Protein AF-A0A820JQ00-F1 (afdb_monomer)

Secondary structure (DSSP, 8-state):
-GGGEEEEEE-TT-SSEEEEEETTEEEEEE-SSHHHHHHHHHHHHHHHHHHHHHHHHHHGGG-S--SS--------EEEEE-S-EE-S----TT-TT-B-EEEEEEETTEEEEPPP--BSSS-EE----EEEEES-TTT-EEEEEEEE--SSSPPEEEEEEEEEHHHHHHHHHHHH--

Structure (mmCIF, N/CA/C/O backbone):
data_AF-A0A820JQ00-F1
#
_entry.id   AF-A0A820JQ00-F1
#
loop_
_atom_site.group_PDB
_atom_site.id
_atom_site.type_symbol
_atom_site.label_atom_id
_atom_site.label_alt_id
_atom_site.label_comp_id
_atom_site.label_asym_id
_atom_site.label_entity_id
_atom_site.label_seq_id
_atom_site.pdbx_PDB_ins_code
_atom_site.Cartn_x
_atom_site.Cartn_y
_atom_site.Cartn_z
_atom_site.occupancy
_atom_site.B_iso_or_equiv
_at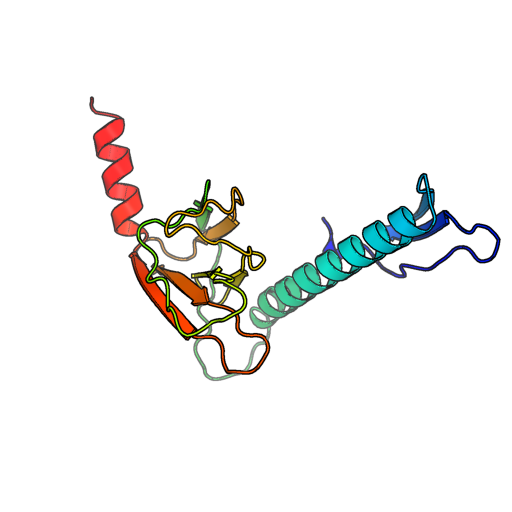om_site.auth_seq_id
_atom_site.auth_comp_id
_atom_site.auth_asym_id
_atom_site.auth_atom_id
_atom_site.pdbx_PDB_model_num
ATOM 1 N N . MET A 1 1 ? -7.853 2.803 15.386 1.00 51.53 1 MET A N 1
ATOM 2 C CA . MET A 1 1 ? -6.793 2.273 16.260 1.00 51.53 1 MET A CA 1
ATOM 3 C C . MET A 1 1 ? -5.562 3.171 16.242 1.00 51.53 1 MET A C 1
ATOM 5 O O . MET A 1 1 ? -5.303 3.762 17.267 1.00 51.53 1 MET A O 1
ATOM 9 N N . LEU A 1 2 ? -4.869 3.397 15.120 1.00 57.03 2 LEU A N 1
ATOM 10 C CA . LEU A 1 2 ? -3.628 4.208 15.114 1.00 57.03 2 LEU A CA 1
ATOM 11 C C . LEU A 1 2 ? -3.809 5.744 15.076 1.00 57.03 2 LEU A C 1
ATOM 13 O O . LEU A 1 2 ? -2.855 6.475 15.296 1.00 57.03 2 LEU A O 1
ATOM 17 N N . HIS A 1 3 ? -5.022 6.256 14.839 1.00 58.06 3 HIS A N 1
ATOM 18 C CA . HIS A 1 3 ? -5.306 7.704 14.781 1.00 58.06 3 HIS A CA 1
ATOM 19 C C . HIS A 1 3 ? -5.387 8.397 16.156 1.00 58.06 3 HIS A C 1
ATOM 21 O O . HIS A 1 3 ? -5.688 9.586 16.222 1.00 58.06 3 HIS A O 1
ATOM 27 N N . GLU A 1 4 ? -5.197 7.645 17.240 1.00 68.12 4 GLU A N 1
ATOM 28 C CA . GLU A 1 4 ? -5.252 8.127 18.628 1.00 68.12 4 GLU A CA 1
ATOM 29 C C . GLU A 1 4 ? -3.854 8.265 19.245 1.00 68.12 4 GLU A C 1
ATOM 31 O O . GLU A 1 4 ? -3.749 8.670 20.400 1.00 68.12 4 GLU A O 1
ATOM 36 N N . ILE A 1 5 ? -2.801 7.907 18.496 1.00 79.38 5 ILE A N 1
ATOM 37 C CA . ILE A 1 5 ? -1.414 8.086 18.923 1.00 79.38 5 ILE A CA 1
ATOM 38 C C . ILE A 1 5 ? -0.999 9.533 18.660 1.00 79.38 5 ILE A C 1
ATOM 40 O O . ILE A 1 5 ? -1.160 10.033 17.545 1.00 79.38 5 ILE A O 1
ATOM 44 N N . GLN A 1 6 ? -0.468 10.200 19.681 1.00 80.25 6 GLN A N 1
ATOM 45 C CA . GLN A 1 6 ? -0.015 11.590 19.625 1.00 80.25 6 GLN A CA 1
ATOM 46 C C . GLN A 1 6 ? 1.304 11.763 20.385 1.00 80.25 6 GLN A C 1
ATOM 48 O O . GLN A 1 6 ? 1.704 10.896 21.158 1.00 80.25 6 GLN A O 1
ATOM 53 N N . ASN A 1 7 ? 1.977 12.895 20.168 1.00 85.00 7 ASN A N 1
ATOM 54 C CA . ASN A 1 7 ? 3.126 13.338 20.966 1.00 85.00 7 ASN A CA 1
ATOM 55 C C . ASN A 1 7 ? 4.259 12.303 21.096 1.00 85.00 7 ASN A C 1
ATOM 57 O O . ASN A 1 7 ? 4.810 12.122 22.186 1.00 85.00 7 ASN A O 1
ATOM 61 N N . VAL A 1 8 ? 4.604 11.636 19.986 1.00 88.44 8 VAL A N 1
ATOM 62 C CA . VAL A 1 8 ? 5.760 10.731 19.910 1.00 88.44 8 VAL A CA 1
ATOM 63 C C . VAL A 1 8 ? 7.034 11.538 20.153 1.00 88.44 8 VAL A C 1
ATOM 65 O O . VAL A 1 8 ? 7.334 12.467 19.405 1.00 88.44 8 VAL A O 1
ATOM 68 N N . ARG A 1 9 ? 7.783 11.198 21.201 1.00 89.88 9 ARG A N 1
ATOM 69 C CA . ARG A 1 9 ? 8.982 11.930 21.626 1.00 89.88 9 ARG A CA 1
ATOM 70 C C . ARG A 1 9 ? 10.023 11.003 22.242 1.00 89.88 9 ARG A C 1
ATOM 72 O O . ARG A 1 9 ? 9.696 9.962 22.810 1.00 89.88 9 ARG A O 1
ATOM 79 N N . LEU A 1 10 ? 11.286 11.392 22.111 1.00 91.56 10 LEU A N 1
ATOM 80 C CA . LEU A 1 10 ? 12.416 10.661 22.680 1.00 91.56 10 LEU A CA 1
ATOM 81 C C . LEU A 1 10 ? 12.460 10.832 24.202 1.00 91.56 10 LEU A C 1
ATOM 83 O O . LEU A 1 10 ? 11.988 11.837 24.733 1.00 91.56 10 LEU A O 1
ATOM 87 N N . LEU A 1 11 ? 13.036 9.849 24.893 1.00 88.25 11 LEU A N 1
ATOM 88 C CA . LEU A 1 11 ? 13.434 10.015 26.285 1.00 88.25 11 LEU A CA 1
ATOM 89 C C . LEU A 1 11 ? 14.840 10.615 26.330 1.00 88.25 11 LEU A C 1
ATOM 91 O O . LEU A 1 11 ? 15.766 10.077 25.731 1.00 88.25 11 LEU A O 1
ATOM 95 N N . GLU A 1 12 ? 14.999 11.729 27.040 1.00 80.88 12 GLU A N 1
ATOM 96 C CA . GLU A 1 12 ? 16.284 12.441 27.128 1.00 80.88 12 GLU A CA 1
ATOM 97 C C . GLU A 1 12 ? 17.347 11.628 27.883 1.00 80.88 12 GLU A C 1
ATOM 99 O O . GLU A 1 12 ? 18.527 11.686 27.551 1.00 80.88 12 GLU A O 1
ATOM 104 N N . ASN A 1 13 ? 16.911 10.803 28.838 1.00 84.12 13 ASN A N 1
ATOM 105 C CA . ASN A 1 13 ? 17.790 10.015 29.703 1.00 84.12 13 ASN A CA 1
ATOM 106 C C . ASN A 1 13 ? 18.016 8.575 29.208 1.00 84.12 13 ASN A C 1
ATOM 108 O O . ASN A 1 13 ? 18.721 7.818 29.871 1.00 84.12 13 ASN A O 1
ATOM 112 N N . ASP A 1 14 ? 17.424 8.175 28.072 1.00 85.25 14 ASP A N 1
ATOM 113 C CA . ASP A 1 14 ? 17.539 6.809 27.549 1.00 85.25 14 ASP A CA 1
ATOM 114 C C . ASP A 1 14 ? 17.696 6.779 26.017 1.00 85.25 14 ASP A C 1
ATOM 116 O O . ASP A 1 14 ? 16.802 7.138 25.246 1.00 85.25 14 ASP A O 1
ATOM 120 N N . SER A 1 15 ? 18.850 6.285 25.561 1.00 86.50 15 SER A N 1
ATOM 121 C CA . SER A 1 15 ? 19.196 6.171 24.136 1.00 86.50 15 SER A CA 1
ATOM 122 C C . SER A 1 15 ? 18.384 5.120 23.357 1.00 86.50 15 SER A C 1
ATOM 124 O O . SER A 1 15 ? 18.417 5.107 22.126 1.00 86.50 15 SER A O 1
ATOM 126 N N . THR A 1 16 ? 17.626 4.272 24.047 1.00 91.25 16 THR A N 1
ATOM 127 C CA . THR A 1 16 ? 16.775 3.209 23.488 1.00 91.25 16 THR A CA 1
ATOM 128 C C . THR A 1 16 ? 15.286 3.426 23.756 1.00 91.25 16 THR A C 1
ATOM 130 O O . THR A 1 16 ? 14.442 2.836 23.078 1.00 91.25 16 THR A O 1
ATOM 133 N N . GLY A 1 17 ? 14.963 4.327 24.683 1.00 89.69 17 GLY A N 1
ATOM 134 C CA . GLY A 1 17 ? 13.605 4.650 25.088 1.00 89.69 17 GLY A CA 1
ATOM 135 C C . GLY A 1 17 ? 12.936 5.760 24.270 1.00 89.69 17 GLY A C 1
ATOM 136 O O . GLY A 1 17 ? 13.572 6.716 23.810 1.00 89.69 17 GLY A O 1
ATOM 137 N N . PHE A 1 18 ? 11.619 5.651 24.109 1.00 94.44 18 PHE A N 1
ATOM 138 C CA . PHE A 1 18 ? 10.747 6.702 23.580 1.00 94.44 18 PHE A CA 1
ATOM 139 C C . PHE A 1 18 ? 9.341 6.585 24.176 1.00 94.44 18 PHE A C 1
ATOM 141 O O . PHE A 1 18 ? 8.963 5.547 24.719 1.00 94.44 18 PHE A O 1
ATOM 148 N N . GLN A 1 19 ? 8.557 7.656 24.073 1.00 94.62 19 GLN A N 1
ATOM 149 C CA . GLN A 1 19 ? 7.205 7.717 24.621 1.00 94.62 19 GLN A CA 1
ATOM 150 C C . GLN A 1 19 ? 6.219 8.358 23.646 1.00 94.62 19 GLN A C 1
ATOM 152 O O . GLN A 1 19 ? 6.599 9.153 22.786 1.00 94.62 19 GLN A O 1
ATOM 157 N N . PHE A 1 20 ? 4.946 8.014 23.789 1.00 93.19 20 PHE A N 1
ATOM 158 C CA . PHE A 1 20 ? 3.837 8.590 23.034 1.00 93.19 20 PHE A CA 1
ATOM 159 C C . PHE A 1 20 ? 2.547 8.509 23.846 1.00 93.19 20 PHE A C 1
ATOM 161 O O . PHE A 1 20 ? 2.416 7.690 24.753 1.00 93.19 20 PHE A O 1
ATOM 168 N N . ASP A 1 21 ? 1.569 9.332 23.496 1.00 90.00 21 ASP A N 1
ATOM 169 C CA . ASP A 1 21 ? 0.261 9.321 24.135 1.00 90.00 21 ASP A CA 1
ATOM 170 C C . ASP A 1 21 ? -0.709 8.466 23.311 1.00 90.00 21 ASP A C 1
ATOM 172 O O . ASP A 1 21 ? -0.780 8.595 22.090 1.00 90.00 21 ASP A O 1
ATOM 176 N N . TYR A 1 22 ? -1.472 7.592 23.966 1.00 85.06 22 TYR A N 1
ATOM 177 C CA . TYR A 1 22 ? -2.517 6.765 23.368 1.00 85.06 22 TYR A CA 1
ATOM 178 C C . TYR A 1 22 ? -3.737 6.720 24.289 1.00 85.06 22 TYR A C 1
ATOM 180 O O . TYR A 1 22 ? -3.644 6.297 25.442 1.00 85.06 22 TYR A O 1
ATOM 188 N N . ARG A 1 23 ? -4.902 7.158 23.790 1.00 81.00 23 ARG A N 1
ATOM 189 C CA . ARG A 1 23 ? -6.169 7.204 24.559 1.00 81.00 23 ARG A CA 1
ATOM 190 C C . ARG A 1 23 ? -6.058 7.952 25.896 1.00 81.00 23 ARG A C 1
ATOM 192 O O . ARG A 1 23 ? -6.611 7.520 26.904 1.00 81.00 23 ARG A O 1
ATOM 199 N N . GLY A 1 24 ? -5.311 9.056 25.907 1.00 79.44 24 GLY A N 1
ATOM 200 C CA . GLY A 1 24 ? -5.076 9.856 27.114 1.00 79.44 24 GLY A CA 1
ATOM 201 C C . GLY A 1 24 ? -4.126 9.210 28.128 1.00 79.44 24 GLY A C 1
ATOM 202 O O . GLY A 1 24 ? -4.014 9.700 29.246 1.00 79.44 24 GLY A O 1
ATOM 203 N N . ARG A 1 25 ? -3.447 8.117 27.761 1.00 83.50 25 ARG A N 1
ATOM 204 C CA . ARG A 1 25 ? -2.403 7.484 28.571 1.00 83.50 25 ARG A CA 1
ATOM 205 C C . ARG A 1 25 ? -1.053 7.652 27.902 1.00 83.50 25 ARG A C 1
ATOM 207 O O . ARG A 1 25 ? -0.943 7.489 26.692 1.00 83.50 25 ARG A O 1
ATOM 214 N N . GLN A 1 26 ? -0.034 7.918 28.700 1.00 91.69 26 GLN A N 1
ATOM 215 C CA . GLN A 1 26 ? 1.344 7.930 28.237 1.00 91.69 26 GLN A CA 1
ATOM 216 C C . GLN A 1 26 ? 1.874 6.497 28.201 1.00 91.69 26 GLN A C 1
ATOM 218 O O . GLN A 1 26 ? 1.771 5.768 29.188 1.00 91.69 26 GLN A O 1
ATOM 223 N N . ILE A 1 27 ? 2.402 6.093 27.053 1.00 90.81 27 ILE A N 1
ATOM 224 C CA . ILE A 1 27 ? 3.016 4.789 26.826 1.00 90.81 27 ILE A CA 1
ATOM 225 C C . ILE A 1 27 ? 4.502 5.005 26.572 1.00 90.81 27 ILE A C 1
ATOM 227 O O . ILE A 1 27 ? 4.879 5.837 25.747 1.00 90.81 27 ILE A O 1
ATOM 231 N N . THR A 1 28 ? 5.328 4.216 27.251 1.00 93.12 28 THR A N 1
ATOM 232 C CA . THR A 1 28 ? 6.785 4.234 27.117 1.00 93.12 28 THR A CA 1
ATOM 233 C C . THR A 1 28 ? 7.256 2.879 26.618 1.00 93.12 28 THR A C 1
ATOM 235 O O . THR A 1 28 ? 6.848 1.849 27.155 1.00 93.12 28 THR A O 1
ATOM 238 N N . LEU A 1 29 ? 8.107 2.880 25.594 1.00 90.69 29 LEU A N 1
ATOM 239 C CA . LEU A 1 29 ? 8.692 1.681 25.003 1.00 90.69 29 LEU A CA 1
ATOM 240 C C . LEU A 1 29 ? 10.215 1.810 24.955 1.00 90.69 29 LEU A C 1
ATOM 242 O O . LEU A 1 29 ? 10.748 2.908 24.787 1.00 90.69 29 LEU A O 1
ATOM 246 N N . PHE A 1 30 ? 10.896 0.671 25.052 1.00 93.12 30 PHE A N 1
ATOM 247 C CA . PHE A 1 30 ? 12.348 0.556 24.964 1.00 93.12 30 PHE A CA 1
ATOM 248 C C . PHE A 1 30 ? 12.691 -0.446 23.865 1.00 93.12 30 PHE A C 1
ATOM 250 O O . PHE A 1 30 ? 12.127 -1.540 23.827 1.00 93.12 30 PHE A O 1
ATOM 257 N N . ALA A 1 31 ? 13.571 -0.053 22.950 1.00 88.94 31 ALA A N 1
ATOM 258 C CA . ALA A 1 31 ? 14.081 -0.931 21.902 1.00 88.94 31 ALA A CA 1
ATOM 259 C C . ALA A 1 31 ? 15.365 -1.642 22.358 1.00 88.94 31 ALA A C 1
ATOM 261 O O . ALA A 1 31 ? 16.015 -1.210 23.307 1.00 88.94 31 ALA A O 1
ATOM 262 N N . ASN A 1 32 ? 15.798 -2.685 21.647 1.00 86.94 32 ASN A N 1
ATOM 263 C CA . ASN A 1 32 ? 17.048 -3.378 21.986 1.00 86.94 32 ASN A CA 1
ATOM 264 C C . ASN A 1 32 ? 18.292 -2.599 21.529 1.00 86.94 32 ASN A C 1
ATOM 266 O O . ASN A 1 32 ? 19.417 -2.923 21.903 1.00 86.94 32 ASN A O 1
ATOM 270 N N . SER A 1 33 ? 18.107 -1.582 20.681 1.00 89.94 33 SER A N 1
ATOM 271 C CA . SER A 1 33 ? 19.172 -0.695 20.219 1.00 89.94 33 SER A CA 1
ATOM 272 C C . SER A 1 33 ? 18.639 0.676 19.806 1.00 89.94 33 SER A C 1
ATOM 274 O O . SER A 1 33 ? 17.460 0.846 19.485 1.00 89.94 33 SER A O 1
ATOM 276 N N . ILE A 1 34 ? 19.542 1.655 19.727 1.00 90.69 34 ILE A N 1
ATOM 277 C CA . ILE A 1 34 ? 19.231 2.998 19.224 1.00 90.69 34 ILE A CA 1
ATOM 278 C C . ILE A 1 34 ? 18.714 2.981 17.775 1.00 90.69 34 ILE A C 1
ATOM 280 O O . ILE A 1 34 ? 17.805 3.736 17.429 1.00 90.69 34 ILE A O 1
ATOM 284 N N . ASN A 1 35 ? 19.249 2.089 16.936 1.00 87.88 35 ASN A N 1
ATOM 285 C CA . ASN A 1 35 ? 18.839 1.943 15.538 1.00 87.88 35 ASN A CA 1
ATOM 286 C C . ASN A 1 35 ? 17.409 1.407 15.439 1.00 87.88 35 ASN A C 1
ATOM 288 O O . ASN A 1 35 ? 16.599 1.920 14.668 1.00 87.88 35 ASN A O 1
ATOM 292 N N . GLU A 1 36 ? 17.084 0.408 16.257 1.00 85.38 36 GLU A N 1
ATOM 293 C CA . GLU A 1 36 ? 15.741 -0.159 16.327 1.00 85.38 36 GLU A CA 1
ATOM 294 C C . GLU A 1 36 ? 14.727 0.874 16.839 1.00 85.38 36 GLU A C 1
ATOM 296 O O . GLU A 1 36 ? 13.669 1.034 16.232 1.00 85.38 36 GLU A O 1
ATOM 301 N N . ARG A 1 37 ? 15.088 1.678 17.850 1.00 93.19 37 ARG A N 1
ATOM 302 C CA . ARG A 1 37 ? 14.274 2.819 18.302 1.00 93.19 37 ARG A CA 1
ATOM 303 C C . ARG A 1 37 ? 13.945 3.772 17.149 1.00 93.19 37 ARG A C 1
ATOM 305 O O . ARG A 1 37 ? 12.788 4.155 16.981 1.00 93.19 37 ARG A O 1
ATOM 312 N N . PHE A 1 38 ? 14.941 4.159 16.346 1.00 87.81 38 PHE A N 1
ATOM 313 C CA . PHE A 1 38 ? 14.718 5.048 15.201 1.00 87.81 38 PHE A CA 1
ATOM 314 C C . PHE A 1 38 ? 13.785 4.429 14.157 1.00 87.81 38 PHE A C 1
ATOM 316 O O . PHE A 1 38 ? 12.902 5.121 13.646 1.00 87.81 38 PHE A O 1
ATOM 323 N N . LEU A 1 39 ? 13.941 3.134 13.868 1.00 82.88 39 LEU A N 1
ATOM 324 C CA . LEU A 1 39 ? 13.049 2.415 12.959 1.00 82.88 39 LEU A CA 1
ATOM 325 C C . LEU A 1 39 ? 11.615 2.376 13.495 1.00 82.88 39 LEU A C 1
ATOM 327 O O . LEU A 1 39 ? 10.687 2.675 12.748 1.00 82.88 39 LEU A O 1
ATOM 331 N N . TRP A 1 40 ? 11.424 2.084 14.783 1.00 87.94 40 TRP A N 1
ATOM 332 C CA . TRP A 1 40 ? 10.097 2.035 15.400 1.00 87.94 40 TRP A CA 1
ATOM 333 C C . TRP A 1 40 ? 9.403 3.395 15.348 1.00 87.94 40 TRP A C 1
ATOM 335 O O . TRP A 1 40 ? 8.257 3.480 14.912 1.00 87.94 40 TRP A O 1
ATOM 345 N N . ILE A 1 41 ? 10.103 4.471 15.715 1.00 88.31 41 ILE A N 1
ATOM 346 C CA . ILE A 1 41 ? 9.563 5.837 15.656 1.00 88.31 41 ILE A CA 1
ATOM 347 C C . ILE A 1 41 ? 9.195 6.216 14.223 1.00 88.31 41 ILE A C 1
ATOM 349 O O . ILE A 1 41 ? 8.115 6.761 13.993 1.00 88.31 41 ILE A O 1
ATOM 353 N N . LYS A 1 42 ? 10.061 5.905 13.253 1.00 80.88 42 LYS A N 1
ATOM 354 C CA . LYS A 1 42 ? 9.780 6.144 11.836 1.00 80.88 42 LYS A CA 1
ATOM 355 C C . LYS A 1 42 ? 8.513 5.408 11.400 1.00 80.88 42 LYS A C 1
ATOM 357 O O . LYS A 1 42 ? 7.600 6.043 10.886 1.00 80.88 42 LYS A O 1
ATOM 362 N N . CYS A 1 43 ? 8.416 4.107 11.673 1.00 80.81 43 CYS A N 1
ATOM 363 C CA . CYS A 1 43 ? 7.245 3.306 11.322 1.00 80.81 43 CYS A CA 1
ATOM 364 C C . CYS A 1 43 ? 5.960 3.814 11.991 1.00 80.81 43 CYS A C 1
ATOM 366 O O . CYS A 1 43 ? 4.912 3.849 11.348 1.00 80.81 43 CYS A O 1
ATOM 368 N N . ILE A 1 44 ? 6.027 4.232 13.259 1.00 85.31 44 ILE A N 1
ATOM 369 C CA . ILE A 1 44 ? 4.886 4.813 13.979 1.00 85.31 44 ILE A CA 1
ATOM 370 C C . ILE A 1 44 ? 4.459 6.130 13.324 1.00 85.31 44 ILE A C 1
ATOM 372 O O . ILE A 1 44 ? 3.275 6.308 13.050 1.00 85.31 44 ILE A O 1
ATOM 376 N N . ASN A 1 45 ? 5.397 7.027 13.020 1.00 84.56 45 ASN A N 1
ATOM 377 C CA . ASN A 1 45 ? 5.093 8.304 12.374 1.00 84.56 45 ASN A CA 1
ATOM 378 C C . ASN A 1 45 ? 4.530 8.121 10.960 1.00 84.56 45 ASN A C 1
ATOM 380 O O . ASN A 1 45 ? 3.530 8.754 10.617 1.00 84.56 45 ASN A O 1
ATOM 384 N N . ASP A 1 46 ? 5.095 7.205 10.173 1.00 75.31 46 ASP A N 1
ATOM 385 C CA . ASP A 1 46 ? 4.580 6.843 8.851 1.00 75.31 46 ASP A CA 1
ATOM 386 C C . ASP A 1 46 ? 3.142 6.302 8.965 1.00 75.31 46 ASP A C 1
ATOM 388 O O . ASP A 1 46 ? 2.248 6.697 8.212 1.00 75.31 46 ASP A O 1
ATOM 392 N N . ALA A 1 47 ? 2.873 5.458 9.966 1.00 73.19 47 ALA A N 1
ATOM 393 C CA . ALA A 1 47 ? 1.541 4.920 10.223 1.00 73.19 47 ALA A CA 1
ATOM 394 C C . ALA A 1 47 ? 0.539 5.992 10.695 1.00 73.19 47 ALA A C 1
ATOM 396 O O . ALA A 1 47 ? -0.619 5.979 10.261 1.00 73.19 47 ALA A O 1
ATOM 397 N N . ILE A 1 48 ? 0.966 6.935 11.543 1.00 78.88 48 ILE A N 1
ATOM 398 C CA . ILE A 1 48 ? 0.166 8.093 11.973 1.00 78.88 48 ILE A CA 1
ATOM 399 C C . ILE A 1 48 ? -0.182 8.959 10.764 1.00 78.88 48 ILE A C 1
ATOM 401 O O . ILE A 1 48 ? -1.350 9.299 10.584 1.00 78.88 48 ILE A O 1
ATOM 405 N N . HIS A 1 49 ? 0.793 9.262 9.906 1.00 71.50 49 HIS A N 1
ATOM 406 C CA . HIS A 1 49 ? 0.595 10.056 8.695 1.00 71.50 49 HIS A CA 1
ATOM 407 C C . HIS A 1 49 ? -0.399 9.391 7.728 1.00 71.50 49 HIS A C 1
ATOM 409 O O . HIS A 1 49 ? -1.355 10.013 7.264 1.00 71.50 49 HIS A O 1
ATOM 415 N N . VAL A 1 50 ? -0.261 8.085 7.488 1.00 66.94 50 VAL A N 1
ATOM 416 C CA . VAL A 1 50 ? -1.226 7.324 6.676 1.00 66.94 50 VAL A CA 1
ATOM 417 C C . VAL A 1 50 ? -2.631 7.350 7.298 1.00 66.94 50 VAL A C 1
ATOM 419 O O . VAL A 1 50 ? -3.640 7.414 6.586 1.00 66.94 50 VAL A O 1
ATOM 422 N N . CYS A 1 51 ? -2.731 7.308 8.628 1.00 63.31 51 CYS A N 1
ATOM 423 C CA . CYS A 1 51 ? -4.010 7.375 9.333 1.00 63.31 51 CYS A CA 1
ATOM 424 C C . CYS A 1 51 ? -4.629 8.780 9.336 1.00 63.31 51 CYS A C 1
ATOM 426 O O . CYS A 1 51 ? -5.853 8.891 9.242 1.00 63.31 51 CYS A O 1
ATOM 428 N N . SER A 1 52 ? -3.827 9.842 9.425 1.00 64.69 52 SER A N 1
ATOM 429 C CA . SER A 1 52 ? -4.309 11.226 9.407 1.00 64.69 52 SER A CA 1
ATOM 430 C C . SER A 1 52 ? -4.845 11.610 8.026 1.00 64.69 52 SER A C 1
ATOM 432 O O . SER A 1 52 ? -5.940 12.167 7.937 1.00 64.69 52 SER A O 1
ATOM 434 N N . GLN A 1 53 ? -4.180 11.189 6.946 1.00 59.12 53 GLN A N 1
ATOM 435 C CA . GLN A 1 53 ? -4.695 11.334 5.580 1.00 59.12 53 GLN A CA 1
ATOM 436 C C . GLN A 1 53 ? -6.030 10.594 5.388 1.00 59.12 53 GLN A C 1
ATOM 438 O O . GLN A 1 53 ? -6.977 11.135 4.817 1.00 59.12 53 GLN A O 1
ATOM 443 N N . ARG A 1 54 ? -6.168 9.389 5.962 1.00 54.75 54 ARG A N 1
ATOM 444 C CA . ARG A 1 54 ? -7.439 8.641 5.977 1.00 54.75 54 ARG A CA 1
ATOM 445 C C . ARG A 1 54 ? -8.549 9.376 6.746 1.00 54.75 54 ARG A C 1
ATOM 447 O O . ARG A 1 54 ? -9.721 9.262 6.384 1.00 54.75 54 ARG A O 1
ATOM 454 N N . ARG A 1 55 ? -8.204 10.132 7.796 1.00 48.16 55 ARG A N 1
ATOM 455 C CA . ARG A 1 55 ? -9.150 10.934 8.591 1.00 48.16 55 ARG A CA 1
ATOM 456 C C . ARG A 1 55 ? -9.616 12.185 7.846 1.00 48.16 55 ARG A C 1
ATOM 458 O O . ARG A 1 55 ? -10.806 12.459 7.911 1.00 48.16 55 ARG A O 1
ATOM 465 N N . LEU A 1 56 ? -8.741 12.871 7.104 1.00 51.34 56 LEU A N 1
ATOM 466 C CA . LEU A 1 56 ? -9.125 14.005 6.245 1.00 51.34 56 LEU A CA 1
ATOM 467 C C . LEU A 1 56 ? -10.086 13.580 5.129 1.00 51.34 56 LEU A C 1
ATOM 469 O O . LEU A 1 56 ? -11.086 14.251 4.887 1.00 51.34 56 LEU A O 1
ATOM 473 N N . LEU A 1 57 ? -9.847 12.410 4.528 1.00 46.81 57 LEU A N 1
ATOM 474 C CA . LEU A 1 57 ? -10.799 11.797 3.600 1.00 46.81 57 LEU A CA 1
ATOM 475 C C . LEU A 1 57 ? -12.137 11.499 4.293 1.00 46.81 57 LEU A C 1
ATOM 477 O O . LEU A 1 57 ? -13.183 11.779 3.731 1.00 46.81 57 LEU A O 1
ATOM 481 N N . THR A 1 58 ? -12.121 11.018 5.543 1.00 42.25 58 THR A N 1
ATOM 482 C CA . THR A 1 58 ? -13.346 10.752 6.325 1.00 42.25 58 THR A CA 1
ATOM 483 C C . THR A 1 58 ? -14.086 12.040 6.738 1.00 42.25 58 THR A C 1
ATOM 485 O O . THR A 1 58 ? -15.313 12.042 6.797 1.00 42.25 58 THR A O 1
ATOM 488 N N . SER A 1 59 ? -13.374 13.140 7.020 1.00 40.03 59 SER A N 1
ATOM 489 C CA . SER A 1 59 ? -13.964 14.424 7.430 1.00 40.03 59 SER A CA 1
ATOM 490 C C . SER A 1 59 ? -14.433 15.296 6.264 1.00 40.03 59 SER A C 1
ATOM 492 O O . SER A 1 59 ? -15.349 16.086 6.462 1.00 40.03 59 SER A O 1
ATOM 494 N N . MET A 1 60 ? -13.884 15.132 5.053 1.00 36.44 60 MET A N 1
ATOM 495 C CA . MET A 1 60 ? -14.451 15.742 3.837 1.00 36.44 60 MET A CA 1
ATOM 496 C C . MET A 1 60 ? -15.862 15.224 3.511 1.00 36.44 60 MET A C 1
ATOM 498 O O . MET A 1 60 ? -16.612 15.899 2.820 1.00 36.44 60 MET A O 1
ATOM 502 N N . PHE A 1 61 ? -16.280 14.081 4.067 1.00 43.56 61 PHE A N 1
ATOM 503 C CA . PHE A 1 61 ? -17.674 13.620 4.005 1.00 43.56 61 PHE A CA 1
ATOM 504 C C . PHE A 1 61 ? -18.600 14.292 5.047 1.00 43.56 61 PHE A C 1
ATOM 506 O O . PHE A 1 61 ? -19.729 13.842 5.241 1.00 43.56 61 PHE A O 1
ATOM 513 N N . ARG A 1 62 ? -18.145 15.341 5.754 1.00 41.19 62 ARG A N 1
ATOM 514 C CA . ARG A 1 62 ? -18.938 16.132 6.718 1.00 41.19 62 ARG A CA 1
ATOM 515 C C . ARG A 1 62 ? -18.726 17.650 6.582 1.00 41.19 62 ARG A C 1
ATOM 517 O O . ARG A 1 62 ? -18.669 18.348 7.592 1.00 41.19 62 ARG A O 1
ATOM 524 N N . THR A 1 63 ? -18.640 18.189 5.370 1.00 36.28 63 THR A N 1
ATOM 525 C CA . THR A 1 63 ? -18.805 19.638 5.150 1.00 36.28 63 THR A CA 1
ATOM 526 C C . THR A 1 63 ? -20.073 19.905 4.332 1.00 36.28 63 THR A C 1
ATOM 528 O O . THR A 1 63 ? -20.277 19.226 3.326 1.00 36.28 63 THR A O 1
ATOM 531 N N . PRO A 1 64 ? -20.951 20.848 4.736 1.00 43.84 64 PRO A N 1
ATOM 532 C CA . PRO A 1 64 ? -22.236 21.053 4.065 1.00 43.84 64 PRO A CA 1
ATOM 533 C C . PRO A 1 64 ? -22.179 21.845 2.755 1.00 43.84 64 PRO A C 1
ATOM 535 O O . PRO A 1 64 ? -23.241 22.148 2.235 1.00 43.84 64 PRO A O 1
ATOM 538 N N . GLU A 1 65 ? -21.016 22.238 2.222 1.00 44.09 65 GLU A N 1
ATOM 539 C CA . GLU A 1 65 ? -20.980 23.192 1.100 1.00 44.09 65 GLU A CA 1
ATOM 540 C C . GLU A 1 65 ? -19.762 22.983 0.184 1.00 44.09 65 GLU A C 1
ATOM 542 O O . GLU A 1 65 ? -18.685 23.522 0.414 1.00 44.09 65 GLU A O 1
ATOM 547 N N . SER A 1 66 ? -19.924 22.195 -0.883 1.00 37.59 66 SER A N 1
ATOM 548 C CA . SER A 1 66 ? -19.267 22.445 -2.176 1.00 37.59 66 SER A CA 1
ATOM 549 C C . SER A 1 66 ? -19.986 21.651 -3.273 1.00 37.59 66 SER A C 1
ATOM 551 O O . SER A 1 66 ? -20.248 20.461 -3.124 1.00 37.59 66 SER A O 1
ATOM 553 N N . ASN A 1 67 ? -20.344 22.331 -4.365 1.00 44.25 67 ASN A N 1
ATOM 554 C CA . ASN A 1 67 ? -21.182 21.850 -5.476 1.00 44.25 67 ASN A CA 1
ATOM 555 C C . ASN A 1 67 ? -20.500 20.821 -6.409 1.00 44.25 67 ASN A C 1
ATOM 557 O O . ASN A 1 67 ? -20.731 20.808 -7.615 1.00 44.25 67 ASN A O 1
ATOM 561 N N . LEU A 1 68 ? -19.664 19.940 -5.869 1.00 42.62 68 LEU A N 1
ATOM 562 C CA . LEU A 1 68 ? -19.214 18.726 -6.542 1.00 42.62 68 LEU A CA 1
ATOM 563 C C . LEU A 1 68 ? -19.821 17.582 -5.752 1.00 42.62 68 LEU A C 1
ATOM 565 O O . LEU A 1 68 ? -19.382 17.385 -4.630 1.00 42.62 68 LEU A O 1
ATOM 569 N N . ASN A 1 69 ? -20.819 16.876 -6.297 1.00 40.69 69 ASN A N 1
ATOM 570 C CA . ASN A 1 69 ? -21.445 15.717 -5.647 1.00 40.69 69 ASN A CA 1
ATOM 571 C C . ASN A 1 69 ? -20.355 14.762 -5.124 1.00 40.69 69 ASN A C 1
ATOM 573 O O . ASN A 1 69 ? -19.811 13.981 -5.914 1.00 40.69 69 ASN A O 1
ATOM 577 N N . PRO A 1 70 ? -20.005 14.794 -3.824 1.00 41.56 70 PRO A N 1
ATOM 578 C CA . PRO A 1 70 ? -19.043 13.861 -3.284 1.00 41.56 70 PRO A CA 1
ATOM 579 C C . PRO A 1 70 ? -19.804 12.546 -3.227 1.00 41.56 70 PRO A C 1
ATOM 581 O O . PRO A 1 70 ? -20.912 12.507 -2.693 1.00 41.56 70 PRO A O 1
ATOM 584 N N . VAL A 1 71 ? -19.263 11.469 -3.792 1.00 44.25 71 VAL A N 1
ATOM 585 C CA . VAL A 1 71 ? -19.856 10.141 -3.606 1.00 44.25 71 VAL A CA 1
ATOM 586 C C . VAL A 1 71 ? -19.859 9.866 -2.100 1.00 44.25 71 VAL A C 1
ATOM 588 O O . VAL A 1 71 ? -18.834 9.502 -1.528 1.00 44.25 71 VAL A O 1
ATOM 591 N N . VAL A 1 72 ? -20.996 10.109 -1.438 1.00 47.12 72 VAL A N 1
ATOM 592 C CA . VAL A 1 72 ? -21.222 9.824 -0.019 1.00 47.12 72 VAL A CA 1
ATOM 593 C C . VAL A 1 72 ? -21.266 8.312 0.105 1.00 47.12 72 VAL A C 1
ATOM 595 O O . VAL A 1 72 ? -22.311 7.673 0.023 1.00 47.12 72 VAL A O 1
ATOM 598 N N . CYS A 1 73 ? -20.092 7.720 0.239 1.00 55.16 73 CYS A N 1
ATOM 599 C CA . CYS A 1 73 ? -19.957 6.292 0.379 1.00 55.16 73 CYS A CA 1
ATOM 600 C C . CYS A 1 73 ? -20.202 5.893 1.834 1.00 55.16 73 CYS A C 1
ATOM 602 O O . CYS A 1 73 ? -19.361 6.119 2.708 1.00 55.16 73 CYS A O 1
ATOM 604 N N . ARG A 1 74 ? -21.347 5.262 2.102 1.00 68.81 74 ARG A N 1
ATOM 605 C CA . ARG A 1 74 ? -21.506 4.427 3.297 1.00 68.81 74 ARG A CA 1
ATOM 606 C C . ARG A 1 74 ? -20.899 3.063 2.974 1.00 68.81 74 ARG A C 1
ATOM 608 O O . ARG A 1 74 ? -21.390 2.427 2.046 1.00 68.81 74 ARG A O 1
ATOM 615 N N . PRO A 1 75 ? -19.859 2.606 3.691 1.00 76.88 75 PRO A N 1
ATOM 616 C CA . PRO A 1 75 ? -19.253 1.316 3.400 1.00 76.88 75 PRO A CA 1
ATOM 617 C C . PRO A 1 75 ? -20.283 0.189 3.533 1.00 76.88 75 PRO A C 1
ATOM 619 O O . PRO A 1 75 ? -20.786 -0.048 4.630 1.00 76.88 75 PRO A O 1
ATOM 622 N N . ILE A 1 76 ? -20.576 -0.508 2.437 1.00 81.06 76 ILE A N 1
ATOM 623 C CA . ILE A 1 76 ? -21.454 -1.689 2.407 1.00 81.06 76 ILE A CA 1
ATOM 624 C C . ILE A 1 76 ? -20.672 -2.989 2.623 1.00 81.06 76 ILE A C 1
ATOM 626 O O . ILE A 1 76 ? -21.249 -4.028 2.924 1.00 81.06 76 ILE A O 1
ATOM 630 N N . GLY A 1 77 ? -19.346 -2.939 2.486 1.00 80.75 77 GLY A N 1
ATOM 631 C CA . GLY A 1 77 ? -18.495 -4.113 2.606 1.00 80.75 77 GLY A CA 1
ATOM 632 C C . GLY A 1 77 ? -17.007 -3.790 2.585 1.00 80.75 77 GLY A C 1
ATOM 633 O O . GLY A 1 77 ? -16.583 -2.630 2.624 1.00 80.75 77 GLY A O 1
ATOM 634 N N . LYS A 1 78 ? -16.195 -4.846 2.541 1.00 84.00 78 LYS A N 1
ATOM 635 C CA . LYS A 1 78 ? -14.735 -4.774 2.450 1.00 84.00 78 LYS A CA 1
ATOM 636 C C . LYS A 1 78 ? -14.251 -5.735 1.377 1.00 84.00 78 LYS A C 1
ATOM 638 O O . LYS A 1 78 ? -14.700 -6.875 1.340 1.00 84.00 78 LYS A O 1
ATOM 643 N N . VAL A 1 79 ? -13.289 -5.293 0.577 1.00 85.75 79 VAL A N 1
ATOM 644 C CA . VAL A 1 79 ? -12.529 -6.165 -0.322 1.00 85.75 79 VAL A CA 1
ATOM 645 C C . VAL A 1 79 ? -11.115 -6.335 0.222 1.00 85.75 79 VAL A C 1
ATOM 647 O O . VAL A 1 79 ? -10.485 -5.367 0.664 1.00 85.75 79 VAL A O 1
ATOM 650 N N . PHE A 1 80 ? -10.641 -7.581 0.222 1.00 87.62 80 PHE A N 1
ATOM 651 C CA . PHE A 1 80 ? -9.293 -7.957 0.633 1.00 87.62 80 PHE A CA 1
ATOM 652 C C . PHE A 1 80 ? -8.502 -8.381 -0.598 1.00 87.62 80 PHE A C 1
ATOM 654 O O . PHE A 1 80 ? -8.834 -9.373 -1.243 1.00 87.62 80 PHE A O 1
ATOM 661 N N . ILE A 1 81 ? -7.447 -7.635 -0.902 1.00 86.06 81 ILE A N 1
ATOM 662 C CA . ILE A 1 81 ? -6.493 -7.960 -1.958 1.00 86.06 81 ILE A CA 1
ATOM 663 C C . ILE A 1 81 ? -5.300 -8.602 -1.265 1.00 86.06 81 ILE A C 1
ATOM 665 O O . ILE A 1 81 ? -4.690 -7.969 -0.403 1.00 86.06 81 ILE A O 1
ATOM 669 N N . ARG A 1 82 ? -5.001 -9.857 -1.595 1.00 83.38 82 ARG A N 1
ATOM 670 C CA . ARG A 1 82 ? -3.912 -10.630 -0.988 1.00 83.38 82 ARG A CA 1
ATOM 671 C C . ARG A 1 82 ? -2.876 -10.994 -2.040 1.00 83.38 82 ARG A C 1
ATOM 673 O O . ARG A 1 82 ? -3.223 -11.111 -3.209 1.00 83.38 82 ARG A O 1
ATOM 680 N N . GLU A 1 83 ? -1.637 -11.168 -1.589 1.00 79.56 83 GLU A N 1
ATOM 681 C CA . GLU A 1 83 ? -0.539 -11.745 -2.379 1.00 79.56 83 GLU A CA 1
ATOM 682 C C . GLU A 1 83 ? -0.314 -11.039 -3.724 1.00 79.56 83 GLU A C 1
ATOM 684 O O . GLU A 1 83 ? -0.347 -11.634 -4.800 1.00 79.56 83 GLU A O 1
ATOM 689 N N . ILE A 1 84 ? -0.072 -9.727 -3.660 1.00 85.06 84 ILE A N 1
ATOM 690 C CA . ILE A 1 84 ? 0.194 -8.933 -4.863 1.00 85.06 84 ILE A CA 1
ATOM 691 C C . ILE A 1 84 ? 1.513 -9.393 -5.487 1.00 85.06 84 ILE A C 1
ATOM 693 O O . ILE A 1 84 ? 2.570 -9.376 -4.846 1.00 85.06 84 ILE A O 1
ATOM 697 N N . SER A 1 85 ? 1.441 -9.769 -6.759 1.00 86.25 85 SER A N 1
ATOM 698 C CA . SER A 1 85 ? 2.568 -10.213 -7.570 1.00 86.25 85 SER A CA 1
ATOM 699 C C . SER A 1 85 ? 2.418 -9.730 -9.010 1.00 86.25 85 SER A C 1
ATOM 701 O O . SER A 1 85 ? 1.334 -9.342 -9.446 1.00 86.25 85 SER A O 1
ATOM 703 N N . ALA A 1 86 ? 3.529 -9.707 -9.734 1.00 85.38 86 ALA A N 1
ATOM 704 C CA . ALA A 1 86 ? 3.586 -9.383 -11.146 1.00 85.38 86 ALA A CA 1
ATOM 705 C C . ALA A 1 86 ? 4.491 -10.381 -11.863 1.00 85.38 86 ALA A C 1
ATOM 707 O O . ALA A 1 86 ? 5.489 -10.847 -11.311 1.00 85.38 86 ALA A O 1
ATOM 708 N N . MET A 1 87 ? 4.143 -10.690 -13.105 1.00 84.81 87 MET A N 1
ATOM 709 C CA . MET A 1 87 ? 4.904 -11.594 -13.959 1.00 84.81 87 MET A CA 1
ATOM 710 C C . MET A 1 87 ? 5.137 -10.946 -15.316 1.00 84.81 87 MET A C 1
ATOM 712 O O . MET A 1 87 ? 4.339 -10.117 -15.753 1.00 84.81 87 MET A O 1
ATOM 716 N N . ASN A 1 88 ? 6.216 -11.348 -15.984 1.00 83.94 88 ASN A N 1
ATOM 717 C CA . ASN A 1 88 ? 6.581 -10.870 -17.319 1.00 83.94 88 ASN A CA 1
ATOM 718 C C . ASN A 1 88 ? 6.681 -9.337 -17.423 1.00 83.94 88 ASN A C 1
ATOM 720 O O . ASN A 1 88 ? 6.317 -8.747 -18.440 1.00 83.94 88 ASN A O 1
ATOM 724 N N . LEU A 1 89 ? 7.186 -8.681 -16.374 1.00 80.75 89 LEU A N 1
ATOM 725 C CA . LEU A 1 89 ? 7.439 -7.245 -16.402 1.00 80.75 89 LEU A CA 1
ATOM 726 C C . LEU A 1 89 ? 8.472 -6.905 -17.488 1.00 80.75 89 LEU A C 1
ATOM 728 O O . LEU A 1 89 ? 9.479 -7.610 -17.617 1.00 80.75 89 LEU A O 1
ATOM 732 N N . PRO A 1 90 ? 8.267 -5.818 -18.255 1.00 75.00 90 PRO A N 1
ATOM 733 C CA . PRO A 1 90 ? 9.196 -5.431 -19.302 1.00 75.00 90 PRO A CA 1
ATOM 734 C C . PRO A 1 90 ? 10.492 -4.920 -18.667 1.00 75.00 90 PRO A C 1
ATOM 736 O O . PRO A 1 90 ? 10.558 -3.808 -18.140 1.00 75.00 90 PRO A O 1
ATOM 739 N N . ILE A 1 91 ? 11.534 -5.751 -18.723 1.00 67.56 91 ILE A N 1
ATOM 740 C CA . ILE A 1 91 ? 12.873 -5.397 -18.260 1.00 67.56 91 ILE A CA 1
ATOM 741 C C . ILE A 1 91 ? 13.466 -4.417 -19.26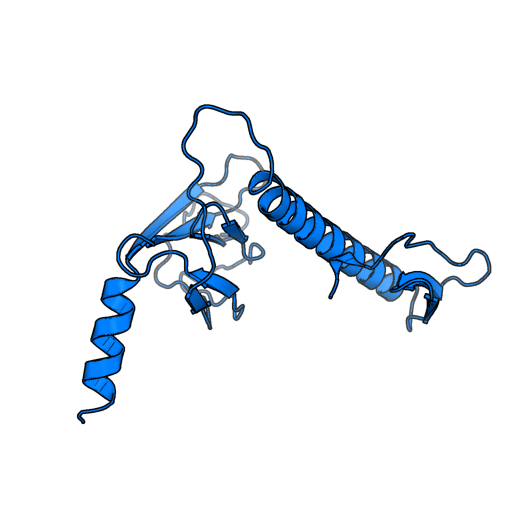9 1.00 67.56 91 ILE A C 1
ATOM 743 O O . ILE A 1 91 ? 13.779 -4.780 -20.401 1.00 67.56 91 ILE A O 1
ATOM 747 N N . THR A 1 92 ? 13.627 -3.155 -18.877 1.00 62.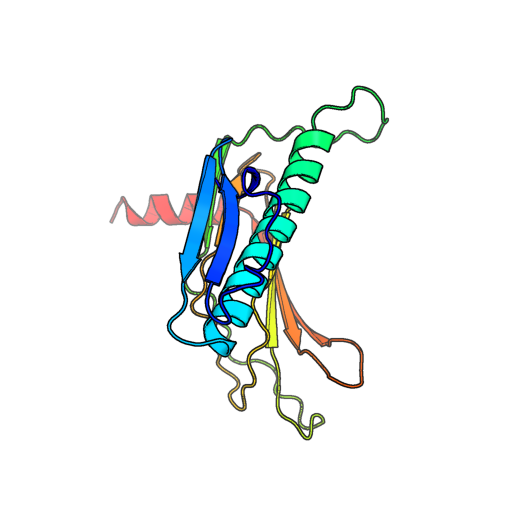66 92 THR A N 1
ATOM 748 C CA . THR A 1 92 ? 14.272 -2.174 -19.752 1.00 62.66 92 THR A CA 1
ATOM 749 C C . THR A 1 92 ? 15.779 -2.196 -19.525 1.00 62.66 92 THR A C 1
ATOM 751 O O . THR A 1 92 ? 16.250 -1.752 -18.481 1.00 62.66 92 THR A O 1
ATOM 754 N N . SER A 1 93 ? 16.539 -2.642 -20.529 1.00 53.47 93 SER A N 1
ATOM 755 C CA . SER A 1 93 ? 18.016 -2.687 -20.551 1.00 53.47 93 SER A CA 1
ATOM 756 C C . SER A 1 93 ? 18.713 -1.331 -20.336 1.00 53.47 93 SER A C 1
ATOM 758 O O . SER A 1 93 ? 19.929 -1.269 -20.181 1.00 53.47 93 SER A O 1
ATOM 760 N N . MET A 1 94 ? 17.953 -0.233 -20.315 1.00 52.25 94 MET A N 1
ATOM 761 C CA . MET A 1 94 ? 18.439 1.138 -20.136 1.00 52.25 94 MET A CA 1
ATOM 762 C C . MET A 1 94 ? 18.717 1.520 -18.672 1.00 52.25 94 MET A C 1
ATOM 764 O O . MET A 1 94 ? 19.328 2.557 -18.422 1.00 52.25 94 MET A O 1
ATOM 768 N N . GLN A 1 95 ? 18.295 0.718 -17.690 1.00 57.47 95 GLN A N 1
ATOM 769 C CA . GLN A 1 95 ? 18.592 0.983 -16.281 1.00 57.47 95 GLN A CA 1
ATOM 770 C C . GLN A 1 95 ? 19.823 0.182 -15.850 1.00 57.47 95 GLN A C 1
ATOM 772 O O . GLN A 1 95 ? 19.719 -0.990 -15.507 1.00 57.47 95 GLN A O 1
ATOM 777 N N . LYS A 1 96 ? 20.994 0.836 -15.803 1.00 53.47 96 LYS A N 1
ATOM 778 C CA . LYS A 1 96 ? 22.253 0.265 -15.267 1.00 53.47 96 LYS A CA 1
ATOM 779 C C . LYS A 1 96 ? 22.136 -0.293 -13.833 1.00 53.47 96 LYS A C 1
ATOM 781 O O . LYS A 1 96 ? 23.038 -0.993 -13.395 1.00 53.47 96 LYS A O 1
ATOM 786 N N . ASN A 1 97 ? 21.044 0.012 -13.125 1.00 55.53 97 ASN A N 1
ATOM 787 C CA . ASN A 1 97 ? 20.822 -0.303 -11.713 1.00 55.53 97 ASN A CA 1
ATOM 788 C C . ASN A 1 97 ? 19.580 -1.194 -11.475 1.00 55.53 97 ASN A C 1
ATOM 790 O O . ASN A 1 97 ? 18.999 -1.110 -10.395 1.00 55.53 97 ASN A O 1
ATOM 794 N N . GLY A 1 98 ? 19.153 -1.985 -12.471 1.00 64.38 98 GLY A N 1
ATOM 795 C CA . GLY A 1 98 ? 18.010 -2.912 -12.385 1.00 64.38 98 GLY A CA 1
ATOM 796 C C . GLY A 1 98 ? 16.643 -2.228 -12.242 1.00 64.38 98 GLY A C 1
ATOM 797 O O . GLY A 1 98 ? 16.556 -1.014 -12.040 1.00 64.38 98 GLY A O 1
ATOM 798 N N . ASN A 1 99 ? 15.557 -2.998 -12.374 1.00 76.19 99 ASN A N 1
ATOM 799 C CA . ASN A 1 99 ? 14.204 -2.458 -12.221 1.00 76.19 99 ASN A CA 1
ATOM 800 C C . ASN A 1 99 ? 13.841 -2.367 -10.737 1.00 76.19 99 ASN A C 1
ATOM 802 O O . ASN A 1 99 ? 14.202 -3.227 -9.940 1.00 76.19 99 ASN A O 1
ATOM 806 N N . ASN A 1 100 ? 13.093 -1.331 -10.374 1.00 86.94 100 ASN A N 1
ATOM 807 C CA . ASN A 1 100 ? 12.555 -1.116 -9.036 1.00 86.94 100 ASN A CA 1
ATOM 808 C C . ASN A 1 100 ? 11.022 -0.987 -9.104 1.00 86.94 100 ASN A C 1
ATOM 810 O O . ASN A 1 100 ? 10.483 0.102 -8.859 1.00 86.94 100 ASN A O 1
ATOM 814 N N . PRO A 1 101 ? 10.296 -2.043 -9.513 1.00 88.75 101 PRO A N 1
ATOM 815 C CA . PRO A 1 101 ? 8.855 -1.972 -9.653 1.00 88.75 101 PRO A CA 1
ATOM 816 C C . PRO A 1 101 ? 8.135 -1.826 -8.306 1.00 88.75 101 PRO A C 1
ATOM 818 O O . PRO A 1 101 ? 8.515 -2.403 -7.282 1.00 88.75 101 PRO A O 1
ATOM 821 N N . TYR A 1 102 ? 7.041 -1.075 -8.331 1.00 88.50 102 TYR A N 1
ATOM 822 C CA . TYR A 1 102 ? 6.062 -0.970 -7.257 1.00 88.50 102 TYR A CA 1
ATOM 823 C C . TYR A 1 102 ? 4.652 -0.928 -7.838 1.00 88.50 102 TYR A C 1
ATOM 825 O O . TYR A 1 102 ? 4.445 -0.566 -8.997 1.00 88.50 102 TYR A O 1
ATOM 833 N N . CYS A 1 103 ? 3.680 -1.312 -7.022 1.00 89.62 103 CYS A N 1
ATOM 834 C CA . CYS A 1 103 ? 2.278 -1.353 -7.391 1.00 89.62 103 CYS A CA 1
ATOM 835 C C . CYS A 1 103 ? 1.516 -0.268 -6.632 1.00 89.62 103 CYS A C 1
ATOM 837 O O . CYS A 1 103 ? 1.716 -0.087 -5.430 1.00 89.62 103 CYS A O 1
ATOM 839 N N . ILE A 1 104 ? 0.636 0.435 -7.334 1.00 89.25 104 ILE A N 1
ATOM 840 C CA . ILE A 1 104 ? -0.368 1.335 -6.785 1.00 89.25 104 ILE A CA 1
ATOM 841 C C . ILE A 1 104 ? -1.731 0.683 -7.002 1.00 89.25 104 ILE A C 1
ATOM 843 O O . ILE A 1 104 ? -2.054 0.280 -8.115 1.00 89.25 104 ILE A O 1
ATOM 847 N N . ILE A 1 105 ? -2.544 0.615 -5.952 1.00 89.00 105 ILE A N 1
ATOM 848 C CA . ILE A 1 105 ? -3.938 0.187 -6.030 1.00 89.00 105 ILE A CA 1
ATOM 849 C C . ILE A 1 105 ? -4.840 1.315 -5.546 1.00 89.00 105 ILE A C 1
ATOM 851 O O . ILE A 1 105 ? -4.668 1.835 -4.441 1.00 89.00 105 ILE A O 1
ATOM 855 N N . GLU A 1 106 ? -5.821 1.665 -6.366 1.00 87.00 106 GLU A N 1
ATOM 856 C CA . GLU A 1 106 ? -6.768 2.747 -6.147 1.00 87.00 106 GLU A CA 1
ATOM 857 C C . GLU A 1 106 ? -8.203 2.244 -6.210 1.00 87.00 106 GLU A C 1
ATOM 859 O O . GLU A 1 106 ? -8.577 1.472 -7.087 1.00 87.00 106 GLU A O 1
ATOM 864 N N . MET A 1 107 ? -9.027 2.714 -5.281 1.00 84.75 107 MET A N 1
ATOM 865 C CA . MET A 1 107 ? -10.465 2.470 -5.278 1.00 84.75 107 MET A CA 1
ATOM 866 C C . MET A 1 107 ? -11.139 3.583 -4.477 1.00 84.75 107 MET A C 1
ATOM 868 O O . MET A 1 107 ? -10.724 3.862 -3.352 1.00 84.75 107 MET A O 1
ATOM 872 N N . ASN A 1 108 ? -12.168 4.227 -5.034 1.00 77.12 108 ASN A N 1
ATOM 873 C CA . ASN A 1 108 ? -12.954 5.269 -4.353 1.00 77.12 108 ASN A CA 1
ATOM 874 C C . ASN A 1 108 ? -12.097 6.367 -3.698 1.00 77.12 108 ASN A C 1
ATOM 876 O O . ASN A 1 108 ? -12.231 6.656 -2.508 1.00 77.12 108 ASN A O 1
ATOM 880 N N . ASN A 1 109 ? -11.165 6.940 -4.469 1.00 69.38 109 ASN A N 1
ATOM 881 C CA . ASN A 1 109 ? -10.202 7.964 -4.029 1.00 69.38 109 ASN A CA 1
ATOM 882 C C . ASN A 1 109 ? -9.295 7.536 -2.856 1.00 69.38 109 ASN A C 1
ATOM 884 O O . ASN A 1 109 ? -8.594 8.360 -2.270 1.00 69.38 109 ASN A O 1
ATOM 888 N N . CYS A 1 110 ? -9.280 6.248 -2.507 1.00 77.75 110 CYS A N 1
ATOM 889 C CA . CYS A 1 110 ? -8.312 5.662 -1.595 1.00 77.75 110 CYS A CA 1
ATOM 890 C C . CYS A 1 110 ? -7.205 5.001 -2.412 1.00 77.75 110 CYS A C 1
ATOM 892 O O . CYS A 1 110 ? -7.471 4.073 -3.170 1.00 77.75 110 CYS A O 1
ATOM 894 N N . GLN A 1 111 ? -5.966 5.437 -2.202 1.00 83.38 111 GLN A N 1
ATOM 895 C CA . GLN A 1 111 ? -4.777 4.879 -2.840 1.00 83.38 111 GLN A CA 1
ATOM 896 C C . GLN A 1 111 ? -3.929 4.110 -1.816 1.00 83.38 111 GLN A C 1
ATOM 898 O O . GLN A 1 111 ? -3.759 4.533 -0.666 1.00 83.38 111 GLN A O 1
ATOM 903 N N . ARG A 1 112 ? -3.387 2.965 -2.226 1.00 84.19 112 ARG A N 1
ATOM 904 C CA . ARG A 1 112 ? -2.370 2.189 -1.507 1.00 84.19 112 ARG A CA 1
ATOM 905 C C . ARG A 1 112 ? -1.214 1.914 -2.452 1.00 84.19 112 ARG A C 1
ATOM 907 O O . ARG A 1 112 ? -1.443 1.698 -3.632 1.00 84.19 112 ARG A O 1
ATOM 914 N N . GLN A 1 113 ? 0.008 1.904 -1.935 1.00 85.19 113 GLN A N 1
ATOM 915 C CA . GLN A 1 113 ? 1.194 1.597 -2.730 1.00 85.19 113 GLN A CA 1
ATOM 916 C C . GLN A 1 113 ? 2.080 0.585 -2.011 1.00 85.19 113 GLN A C 1
ATOM 918 O O . GLN A 1 113 ? 2.149 0.588 -0.779 1.00 85.19 113 GLN A O 1
ATOM 923 N N . THR A 1 114 ? 2.749 -0.275 -2.773 1.00 83.94 114 THR A N 1
ATOM 924 C CA . THR A 1 114 ? 3.810 -1.143 -2.259 1.00 83.94 114 THR A CA 1
ATOM 925 C C . THR A 1 114 ? 5.140 -0.395 -2.228 1.00 83.94 114 THR A C 1
ATOM 927 O O . THR A 1 114 ? 5.332 0.621 -2.899 1.00 83.94 114 THR A O 1
ATOM 930 N N . THR A 1 115 ? 6.085 -0.891 -1.435 1.00 82.44 115 THR A N 1
ATOM 931 C CA . THR A 1 115 ? 7.469 -0.420 -1.498 1.00 82.44 115 THR A CA 1
ATOM 932 C C . THR A 1 115 ? 8.115 -0.878 -2.809 1.00 82.44 115 THR A C 1
ATOM 934 O O . THR A 1 115 ? 7.930 -2.041 -3.182 1.00 82.44 115 THR A O 1
ATOM 937 N N . PRO A 1 116 ? 8.891 -0.020 -3.498 1.00 82.62 116 PRO A N 1
ATOM 938 C CA . PRO A 1 116 ? 9.701 -0.448 -4.633 1.00 82.62 116 PRO A CA 1
ATOM 939 C C . PRO A 1 116 ? 10.655 -1.566 -4.226 1.00 82.62 116 PRO A C 1
ATOM 941 O O . PRO A 1 116 ? 11.342 -1.452 -3.211 1.00 82.62 116 PRO A O 1
ATOM 944 N N . VAL A 1 117 ? 10.691 -2.634 -5.017 1.00 81.56 117 VAL A N 1
ATOM 945 C CA . VAL A 1 117 ? 11.595 -3.767 -4.803 1.00 81.56 117 VAL A CA 1
ATOM 946 C C . VAL A 1 117 ? 12.574 -3.802 -5.956 1.00 81.56 117 VAL A C 1
ATOM 948 O O . VAL A 1 117 ? 12.152 -3.812 -7.104 1.00 81.56 117 VAL A O 1
ATOM 951 N N . HIS A 1 118 ? 13.867 -3.812 -5.655 1.00 81.44 118 HIS A N 1
ATOM 952 C CA . HIS A 1 118 ? 14.886 -4.023 -6.672 1.00 81.44 118 HIS A CA 1
ATOM 953 C C . HIS A 1 118 ? 14.807 -5.470 -7.170 1.00 81.44 118 HIS A C 1
ATOM 955 O O . HIS A 1 118 ? 14.901 -6.399 -6.365 1.00 81.44 118 HIS A O 1
ATOM 961 N N . CYS A 1 119 ? 14.599 -5.667 -8.470 1.00 73.38 119 CYS A N 1
ATOM 962 C CA . CYS A 1 119 ? 14.518 -6.994 -9.064 1.00 73.38 119 CYS A CA 1
ATOM 963 C C . CYS A 1 119 ? 15.189 -7.056 -10.442 1.00 73.38 119 CYS A C 1
ATOM 965 O O . CYS A 1 119 ? 14.936 -6.234 -11.331 1.00 73.38 119 CYS A O 1
ATOM 967 N N . ASP A 1 120 ? 15.982 -8.109 -10.627 1.00 71.62 120 ASP A N 1
ATOM 968 C CA . ASP A 1 120 ? 16.602 -8.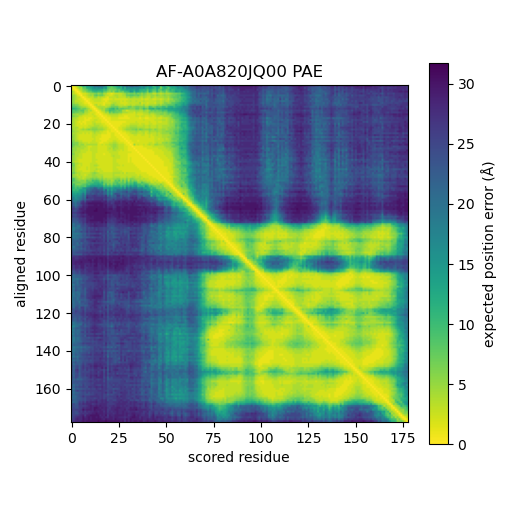466 -11.908 1.00 71.62 120 ASP A CA 1
ATOM 969 C C . ASP A 1 120 ? 15.751 -9.471 -12.702 1.00 71.62 120 ASP A C 1
ATOM 971 O O . ASP A 1 120 ? 16.024 -9.766 -13.865 1.00 71.62 120 ASP A O 1
ATOM 975 N N . THR A 1 121 ? 14.688 -9.989 -12.083 1.00 70.94 121 THR A N 1
ATOM 976 C CA . THR A 1 121 ? 13.725 -10.916 -12.680 1.00 70.94 121 THR A CA 1
ATOM 977 C C . THR A 1 121 ? 12.514 -10.172 -13.240 1.00 70.94 121 THR A C 1
ATOM 979 O O . THR A 1 121 ? 12.088 -9.141 -12.722 1.00 70.94 121 THR A O 1
ATOM 982 N N . SER A 1 122 ? 11.894 -10.732 -14.282 1.00 78.31 122 SER A N 1
ATOM 983 C CA . SER A 1 122 ? 10.613 -10.245 -14.818 1.00 78.31 122 SER A CA 1
ATOM 984 C C . SER A 1 122 ? 9.415 -10.607 -13.928 1.00 78.31 122 SER A C 1
ATOM 986 O O . SER A 1 122 ? 8.313 -10.107 -14.147 1.00 78.31 122 SER A O 1
ATOM 988 N N . ASN A 1 123 ? 9.625 -11.475 -12.936 1.00 82.62 123 ASN A N 1
ATOM 989 C CA . ASN A 1 123 ? 8.612 -11.959 -12.005 1.00 82.62 123 ASN A CA 1
ATOM 990 C C . ASN A 1 123 ? 8.950 -11.484 -10.592 1.00 82.62 123 ASN A C 1
ATOM 992 O O . ASN A 1 123 ? 10.072 -11.693 -10.128 1.00 82.62 123 ASN A O 1
ATOM 996 N N . LEU A 1 124 ? 7.981 -10.873 -9.916 1.00 84.56 124 LEU A N 1
ATOM 997 C CA . LEU A 1 124 ? 8.138 -10.295 -8.587 1.00 84.56 124 LEU A CA 1
ATOM 998 C C . LEU A 1 124 ? 6.902 -10.566 -7.729 1.00 84.56 124 LEU A C 1
ATOM 1000 O O . LEU A 1 124 ? 5.768 -10.484 -8.197 1.00 84.56 124 LEU A O 1
ATOM 1004 N N . GLN A 1 125 ? 7.126 -10.810 -6.443 1.00 85.75 125 GLN A N 1
ATOM 1005 C CA . GLN A 1 125 ? 6.080 -10.883 -5.432 1.00 85.75 125 GLN A CA 1
ATOM 1006 C C . GLN A 1 125 ? 6.337 -9.825 -4.362 1.00 85.75 125 GLN A C 1
ATOM 1008 O O . GLN A 1 125 ? 7.427 -9.762 -3.798 1.00 85.75 125 GLN A O 1
ATOM 1013 N N . TRP A 1 126 ? 5.332 -8.998 -4.069 1.00 82.31 126 TRP A N 1
ATOM 1014 C CA . TRP A 1 126 ? 5.405 -8.047 -2.956 1.00 82.31 126 TRP A CA 1
ATOM 1015 C C . TRP A 1 126 ? 4.934 -8.670 -1.642 1.00 82.31 126 TRP A C 1
ATOM 1017 O O . TRP A 1 126 ? 5.293 -8.162 -0.588 1.00 82.31 126 TRP A O 1
ATOM 1027 N N . ASN A 1 127 ? 4.138 -9.748 -1.686 1.00 80.75 127 ASN A N 1
ATOM 1028 C CA . ASN A 1 127 ? 3.630 -10.464 -0.504 1.00 80.75 127 ASN A CA 1
ATOM 1029 C C . ASN A 1 127 ? 2.935 -9.552 0.528 1.00 80.75 127 ASN A C 1
ATOM 1031 O O . ASN A 1 127 ? 2.912 -9.827 1.726 1.00 80.75 127 ASN A O 1
ATOM 1035 N N . ILE A 1 128 ? 2.340 -8.458 0.049 1.00 77.56 128 ILE A N 1
ATOM 1036 C CA . ILE A 1 128 ? 1.570 -7.498 0.843 1.00 77.56 128 ILE A CA 1
ATOM 1037 C C . ILE A 1 128 ? 0.089 -7.673 0.522 1.00 77.56 128 ILE A C 1
ATOM 1039 O O . ILE A 1 128 ? -0.290 -8.026 -0.597 1.00 77.56 128 ILE A O 1
ATOM 1043 N N . SER A 1 129 ? -0.748 -7.407 1.523 1.00 81.88 129 SER A N 1
ATOM 1044 C CA . SER A 1 129 ? -2.199 -7.377 1.380 1.00 81.88 129 SER A CA 1
ATOM 1045 C C . SER A 1 129 ? -2.747 -5.976 1.639 1.00 81.88 129 SER A C 1
ATOM 1047 O O . SER A 1 129 ? -2.263 -5.259 2.517 1.00 81.88 129 SER A O 1
ATOM 1049 N N . PHE A 1 130 ? -3.798 -5.602 0.913 1.00 81.75 130 PHE A N 1
ATOM 1050 C CA . PHE A 1 130 ? -4.526 -4.354 1.113 1.00 81.75 130 PHE A CA 1
ATOM 1051 C C . PHE A 1 130 ? -6.005 -4.609 1.373 1.00 81.75 130 PHE A C 1
ATOM 1053 O O . PHE A 1 130 ? -6.583 -5.605 0.944 1.00 81.75 130 PHE A O 1
ATOM 1060 N N . GLN A 1 131 ? -6.626 -3.661 2.070 1.00 82.06 131 GLN A N 1
ATOM 1061 C CA . GLN A 1 131 ? -8.052 -3.685 2.349 1.00 82.06 131 GLN A CA 1
ATOM 1062 C C . GLN A 1 131 ? -8.688 -2.356 1.949 1.00 82.06 131 GLN A C 1
ATOM 1064 O O . GLN A 1 131 ? -8.252 -1.288 2.401 1.00 82.06 131 GLN A O 1
ATOM 1069 N N . PHE A 1 132 ? -9.766 -2.443 1.173 1.00 81.88 132 PHE A N 1
ATOM 1070 C CA . PHE A 1 132 ? -10.565 -1.302 0.732 1.00 81.88 132 PHE A CA 1
ATOM 1071 C C . PHE A 1 132 ? -12.013 -1.442 1.197 1.00 81.88 132 PHE A C 1
ATOM 1073 O O . PHE A 1 132 ? -12.496 -2.545 1.461 1.00 81.88 132 PHE A O 1
ATOM 1080 N N . PHE A 1 133 ? -12.684 -0.304 1.359 1.00 80.25 133 PHE A N 1
ATOM 1081 C CA . PHE A 1 133 ? -14.107 -0.257 1.674 1.00 80.25 133 PHE A CA 1
ATOM 1082 C C . PHE A 1 133 ? -14.906 -0.166 0.383 1.00 80.25 133 PHE A C 1
ATOM 1084 O O . PHE A 1 133 ? -14.593 0.659 -0.473 1.00 80.25 133 PHE A O 1
ATOM 1091 N N . ILE A 1 134 ? -15.928 -1.008 0.281 1.00 83.81 134 ILE A N 1
ATOM 1092 C CA . ILE A 1 134 ? -16.858 -1.031 -0.843 1.00 83.81 134 ILE A CA 1
ATOM 1093 C C . ILE A 1 134 ? -17.985 -0.055 -0.538 1.00 83.81 134 ILE A C 1
ATOM 1095 O O . ILE A 1 134 ? -18.553 -0.095 0.553 1.00 83.81 134 ILE A O 1
ATOM 1099 N N . CYS A 1 135 ? -18.288 0.795 -1.502 1.00 83.31 135 CYS A N 1
ATOM 1100 C CA . CYS A 1 135 ? -19.330 1.805 -1.491 1.00 83.31 135 CYS A CA 1
ATOM 1101 C C . CYS A 1 135 ? -20.544 1.344 -2.291 1.00 83.31 135 CYS A C 1
ATOM 1103 O O . CYS A 1 135 ? -21.668 1.411 -1.803 1.00 83.31 135 CYS A O 1
ATOM 1105 N N . ASP A 1 136 ? -20.301 0.847 -3.502 1.00 82.56 136 ASP A N 1
ATOM 1106 C CA . ASP A 1 136 ? -21.318 0.335 -4.415 1.00 82.56 136 ASP A CA 1
ATOM 1107 C C . ASP A 1 136 ? -20.689 -0.752 -5.289 1.00 82.56 136 ASP A C 1
ATOM 1109 O O . ASP A 1 136 ? -19.864 -0.470 -6.153 1.00 82.56 136 ASP A O 1
ATOM 1113 N N . ILE A 1 137 ? -21.084 -2.008 -5.081 1.00 84.50 137 ILE A N 1
ATOM 1114 C CA . ILE A 1 137 ? -20.499 -3.152 -5.790 1.00 84.50 137 ILE A CA 1
ATOM 1115 C C . ILE A 1 137 ? -20.662 -3.071 -7.315 1.00 84.50 137 ILE A C 1
ATOM 1117 O O . ILE A 1 137 ? -19.852 -3.637 -8.042 1.00 84.50 137 ILE A O 1
ATOM 1121 N N . ASN A 1 138 ? -21.673 -2.342 -7.800 1.00 85.56 138 ASN A N 1
ATOM 1122 C CA . ASN A 1 138 ? -21.972 -2.228 -9.226 1.00 85.56 138 ASN A CA 1
ATOM 1123 C C . ASN A 1 138 ? -21.180 -1.114 -9.918 1.00 85.56 138 ASN A C 1
ATOM 1125 O O . ASN A 1 138 ? -21.096 -1.095 -11.143 1.00 85.56 138 ASN A O 1
ATOM 1129 N N . LYS A 1 139 ? -20.637 -0.164 -9.149 1.00 84.06 139 LYS A N 1
ATOM 1130 C CA . LYS A 1 139 ? -19.936 1.018 -9.679 1.00 84.06 139 LYS A CA 1
ATOM 1131 C C . LYS A 1 139 ? -18.470 1.067 -9.292 1.00 84.06 139 LYS A C 1
ATOM 1133 O O . LYS A 1 139 ? -17.674 1.682 -9.996 1.00 84.06 139 LYS A O 1
ATOM 1138 N N . ASP A 1 140 ? -18.122 0.460 -8.169 1.00 85.88 140 ASP A N 1
ATOM 1139 C CA . ASP A 1 140 ? -16.771 0.470 -7.655 1.00 85.88 140 ASP A CA 1
ATOM 1140 C C . ASP A 1 140 ? -15.835 -0.348 -8.552 1.00 85.88 140 ASP A C 1
ATOM 1142 O O . ASP A 1 140 ? -16.106 -1.496 -8.919 1.00 85.88 140 ASP A O 1
ATOM 1146 N N . ILE A 1 141 ? -14.686 0.251 -8.855 1.00 87.12 141 ILE A N 1
ATOM 1147 C CA . ILE A 1 141 ? -13.634 -0.336 -9.681 1.00 87.12 141 ILE A CA 1
ATOM 1148 C C . ILE A 1 141 ? -12.324 -0.252 -8.903 1.00 87.12 141 ILE A C 1
ATOM 1150 O O . ILE A 1 141 ? -11.957 0.812 -8.398 1.00 87.12 141 ILE A O 1
ATOM 1154 N N . ILE A 1 142 ? -11.613 -1.375 -8.824 1.00 90.75 142 ILE A N 1
ATOM 1155 C CA . ILE A 1 142 ? -10.233 -1.421 -8.346 1.00 90.75 142 ILE A CA 1
ATOM 1156 C C . ILE A 1 142 ? -9.329 -1.113 -9.533 1.00 90.75 142 ILE A C 1
ATOM 1158 O O . ILE A 1 142 ? -9.288 -1.882 -10.489 1.00 90.75 142 ILE A O 1
ATOM 1162 N N . LYS A 1 143 ? -8.575 -0.023 -9.462 1.00 89.50 143 LYS A N 1
ATOM 1163 C CA . LYS A 1 143 ? -7.535 0.298 -10.439 1.00 89.50 143 LYS A CA 1
ATOM 1164 C C . LYS A 1 143 ? -6.190 -0.116 -9.881 1.00 89.50 143 LYS A C 1
ATOM 1166 O O . LYS A 1 143 ? -5.841 0.249 -8.763 1.00 89.50 143 LYS A O 1
ATOM 1171 N N . CYS A 1 144 ? -5.439 -0.891 -10.639 1.00 91.12 144 CYS A N 1
ATOM 1172 C CA . CYS A 1 144 ? -4.097 -1.317 -10.289 1.00 91.12 144 CYS A CA 1
ATOM 1173 C C . CYS A 1 144 ? -3.128 -0.766 -11.327 1.00 91.12 144 CYS A C 1
ATOM 1175 O O . CYS A 1 144 ? -3.355 -0.898 -12.525 1.00 91.12 144 CYS A O 1
ATOM 1177 N N . PHE A 1 145 ? -2.038 -0.175 -10.864 1.00 90.25 145 PHE A N 1
ATOM 1178 C CA . PHE A 1 145 ? -0.969 0.361 -11.687 1.00 90.25 145 PHE A CA 1
ATOM 1179 C C . PHE A 1 145 ? 0.350 -0.222 -11.213 1.00 90.25 145 PHE A C 1
ATOM 1181 O O . PHE A 1 145 ? 0.592 -0.344 -10.014 1.00 90.25 145 PHE A O 1
ATOM 1188 N N . ILE A 1 146 ? 1.228 -0.553 -12.147 1.00 90.31 146 ILE A N 1
ATOM 1189 C CA . ILE A 1 146 ? 2.587 -0.987 -11.853 1.00 90.31 146 ILE A CA 1
ATOM 1190 C C . ILE A 1 146 ? 3.525 0.040 -12.454 1.00 90.31 146 ILE A C 1
ATOM 1192 O O . ILE A 1 146 ? 3.499 0.283 -13.659 1.00 90.31 146 ILE A O 1
ATOM 1196 N N . TYR A 1 147 ? 4.374 0.617 -11.619 1.00 88.94 147 TYR A N 1
ATOM 1197 C CA . TYR A 1 147 ? 5.382 1.587 -12.015 1.00 88.94 147 TYR A CA 1
ATOM 1198 C C . TYR A 1 147 ? 6.770 1.032 -11.763 1.00 88.94 147 TYR A C 1
ATOM 1200 O O . TYR A 1 147 ? 6.964 0.236 -10.853 1.00 88.94 147 TYR A O 1
ATOM 1208 N N . ASN A 1 148 ? 7.747 1.497 -12.531 1.00 87.06 148 ASN A N 1
ATOM 1209 C CA . ASN A 1 148 ? 9.160 1.292 -12.274 1.00 87.06 148 ASN A CA 1
ATOM 1210 C C . ASN A 1 148 ? 9.779 2.588 -11.753 1.00 87.06 148 ASN A C 1
ATOM 1212 O O . ASN A 1 148 ? 9.815 3.592 -12.473 1.00 87.06 148 ASN A O 1
ATOM 1216 N N . ARG A 1 149 ? 10.265 2.555 -10.509 1.00 86.44 149 ARG A 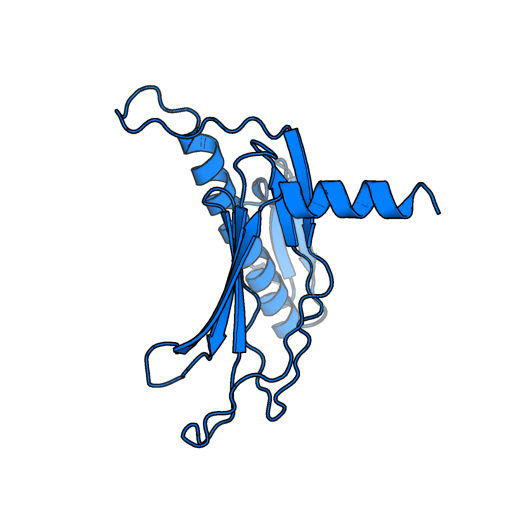N 1
ATOM 1217 C CA . ARG A 1 149 ? 10.917 3.694 -9.862 1.00 86.44 149 ARG A CA 1
ATOM 1218 C C . ARG A 1 149 ? 12.288 3.934 -10.490 1.00 86.44 149 ARG A C 1
ATOM 1220 O O . ARG A 1 149 ? 13.118 3.027 -10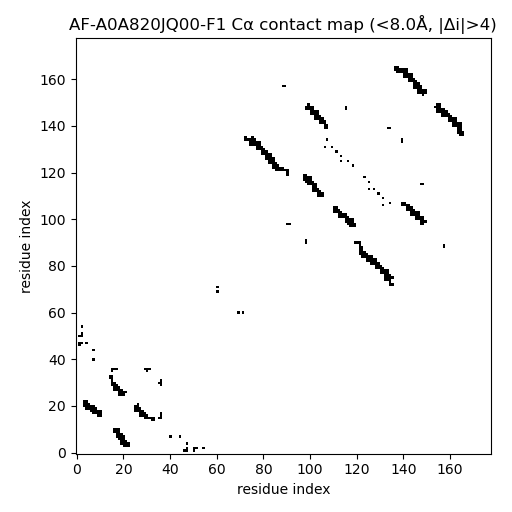.552 1.00 86.44 149 ARG A O 1
ATOM 1227 N N . SER A 1 150 ? 12.554 5.175 -10.884 1.00 81.12 150 SER A N 1
ATOM 1228 C CA . SER A 1 150 ? 13.880 5.608 -11.334 1.00 81.12 150 SER A CA 1
ATOM 1229 C C . SER A 1 150 ? 14.480 6.606 -10.349 1.00 81.12 150 SER A C 1
ATOM 1231 O O . SER A 1 150 ? 13.780 7.444 -9.791 1.00 81.12 150 SER A O 1
ATOM 1233 N N . LYS A 1 151 ? 15.796 6.524 -10.123 1.00 75.88 151 LYS A N 1
ATOM 1234 C CA . LYS A 1 151 ? 16.514 7.483 -9.261 1.00 75.88 151 LYS A CA 1
ATOM 1235 C C . LYS A 1 151 ? 16.741 8.839 -9.936 1.00 75.88 151 LYS A C 1
ATOM 1237 O O . LYS A 1 151 ? 16.940 9.825 -9.239 1.00 75.88 151 LYS A O 1
ATOM 1242 N N . TYR A 1 152 ? 16.757 8.872 -11.269 1.00 78.06 152 TYR A N 1
ATOM 1243 C CA . TYR A 1 152 ? 17.216 10.033 -12.045 1.00 78.06 152 TYR A CA 1
ATOM 1244 C C . TYR A 1 152 ? 16.176 10.558 -13.040 1.00 78.06 152 TYR A C 1
ATOM 1246 O O . TYR A 1 152 ? 16.363 11.623 -13.616 1.00 78.06 152 TYR A O 1
ATOM 1254 N N . THR A 1 153 ? 15.092 9.817 -13.268 1.00 77.62 153 THR A N 1
ATOM 1255 C CA . THR A 1 153 ? 14.039 10.164 -14.230 1.00 77.62 153 THR A CA 1
ATOM 1256 C C . THR A 1 153 ? 12.673 9.990 -13.582 1.00 77.62 153 THR A C 1
ATOM 1258 O O . THR A 1 153 ? 12.566 9.404 -12.507 1.00 77.62 153 THR A O 1
ATOM 1261 N N . THR A 1 154 ? 11.616 10.449 -14.249 1.00 82.75 154 THR A N 1
ATOM 1262 C CA . THR A 1 154 ? 10.241 10.147 -13.838 1.00 82.75 154 THR A CA 1
ATOM 1263 C C . THR A 1 154 ? 9.986 8.642 -13.832 1.00 82.75 154 THR A C 1
ATOM 1265 O O . THR A 1 154 ? 10.531 7.905 -14.664 1.00 82.75 154 THR A O 1
ATOM 1268 N N . ASP A 1 155 ? 9.126 8.204 -12.917 1.00 87.19 155 ASP A N 1
ATOM 1269 C CA . ASP A 1 155 ? 8.710 6.808 -12.822 1.00 87.19 155 ASP A CA 1
ATOM 1270 C C . ASP A 1 155 ? 7.967 6.380 -14.085 1.00 87.19 155 ASP A C 1
ATOM 1272 O O . ASP A 1 155 ? 7.122 7.103 -14.618 1.00 87.19 155 ASP A O 1
ATOM 1276 N N . ARG A 1 156 ? 8.285 5.181 -14.572 1.00 85.56 156 ARG A N 1
ATOM 1277 C CA . ARG A 1 156 ? 7.713 4.647 -15.809 1.00 85.56 156 ARG A CA 1
ATOM 1278 C C . ARG A 1 156 ? 6.541 3.731 -15.493 1.00 85.56 156 ARG A C 1
ATOM 1280 O O . ARG A 1 156 ? 6.718 2.769 -14.755 1.00 85.56 156 ARG A O 1
ATOM 1287 N N . LEU A 1 157 ? 5.383 3.959 -16.108 1.00 88.69 157 LEU A N 1
ATOM 1288 C CA . LEU A 1 157 ? 4.275 3.003 -16.061 1.00 88.69 157 LEU A CA 1
ATOM 1289 C C . LEU A 1 157 ? 4.652 1.731 -16.843 1.00 88.69 157 LEU A C 1
ATOM 1291 O O . LEU A 1 157 ? 5.035 1.802 -18.012 1.00 88.69 157 LEU A O 1
ATOM 1295 N N . LEU A 1 158 ? 4.570 0.578 -16.182 1.00 86.81 158 LEU A N 1
ATOM 1296 C CA . LEU A 1 158 ? 4.791 -0.748 -16.767 1.00 86.81 158 LEU A CA 1
ATOM 1297 C C . LEU A 1 158 ? 3.481 -1.410 -17.199 1.00 86.81 158 LEU A C 1
ATOM 1299 O O . LEU A 1 158 ? 3.476 -2.168 -18.163 1.00 86.81 158 LEU A O 1
ATOM 1303 N N . GLY A 1 159 ? 2.382 -1.118 -16.504 1.00 86.50 159 GLY A N 1
ATOM 1304 C CA . GLY A 1 159 ? 1.062 -1.637 -16.841 1.00 86.50 159 GLY A CA 1
ATOM 1305 C C . GLY A 1 159 ? -0.019 -1.132 -15.896 1.00 86.50 159 GLY A C 1
ATOM 1306 O O . GLY A 1 159 ? 0.276 -0.651 -14.801 1.00 86.50 159 GLY A O 1
ATOM 1307 N N . SER A 1 160 ? -1.270 -1.251 -16.326 1.00 92.00 160 SER A N 1
ATOM 1308 C CA . SER A 1 160 ? -2.442 -0.908 -15.527 1.00 92.00 160 SER A CA 1
ATOM 1309 C C . SER A 1 160 ? -3.604 -1.843 -15.832 1.00 92.00 160 SER A C 1
ATOM 1311 O O . SER A 1 16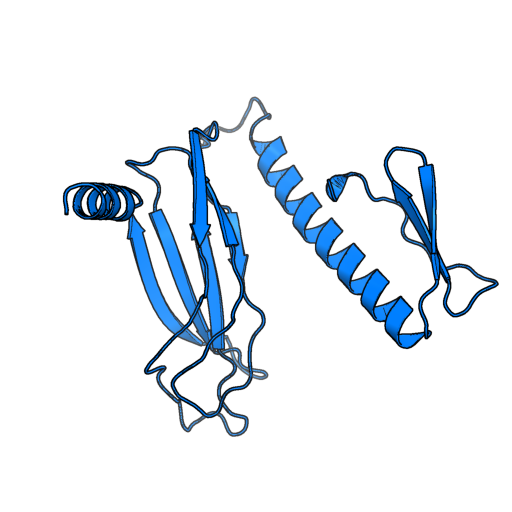0 ? -3.723 -2.337 -16.953 1.00 92.00 160 SER A O 1
ATOM 1313 N N . VAL A 1 161 ? -4.474 -2.058 -14.854 1.00 90.69 161 VAL A N 1
ATOM 1314 C CA . VAL A 1 161 ? -5.705 -2.826 -15.023 1.00 90.69 161 VAL A CA 1
ATOM 1315 C C . VAL A 1 161 ? -6.810 -2.259 -14.144 1.00 90.69 161 VAL A C 1
ATOM 1317 O O . VAL A 1 161 ? -6.583 -1.936 -12.978 1.00 90.69 161 VAL A O 1
ATOM 1320 N N . ASP A 1 162 ? -8.010 -2.205 -14.707 1.00 91.31 162 ASP A N 1
ATOM 1321 C CA . ASP A 1 162 ? -9.228 -1.811 -14.016 1.00 91.31 162 ASP A CA 1
ATOM 1322 C C . ASP A 1 162 ? -10.084 -3.065 -13.802 1.00 91.31 162 ASP A C 1
ATOM 1324 O O . ASP A 1 162 ? -10.411 -3.783 -14.747 1.00 91.31 162 ASP A O 1
ATOM 1328 N N . VAL A 1 163 ? -10.421 -3.352 -12.546 1.00 89.31 163 VAL A N 1
ATOM 1329 C CA . VAL A 1 163 ? -11.174 -4.537 -12.126 1.00 89.31 163 VAL A CA 1
ATOM 1330 C C . VAL A 1 163 ? -12.478 -4.088 -11.461 1.00 89.31 163 VAL A C 1
ATOM 1332 O O . VAL A 1 163 ? -12.468 -3.702 -10.287 1.00 89.31 163 VAL A O 1
ATOM 1335 N N . PRO A 1 164 ? -13.609 -4.120 -12.187 1.00 90.44 164 PRO A N 1
ATOM 1336 C CA . PRO A 1 164 ? -14.931 -3.929 -11.599 1.00 90.44 164 PRO A CA 1
ATOM 1337 C C . PRO A 1 164 ? -15.215 -4.968 -10.510 1.00 90.44 164 PRO A C 1
ATOM 1339 O O . PRO A 1 164 ? -14.919 -6.154 -10.686 1.00 90.44 164 PRO A O 1
ATOM 1342 N N . LEU A 1 165 ? -15.817 -4.552 -9.391 1.00 87.50 165 LEU A N 1
ATOM 1343 C CA . LEU A 1 165 ? -16.132 -5.485 -8.301 1.00 87.50 165 LEU A CA 1
ATOM 1344 C C . LEU A 1 165 ? -17.205 -6.522 -8.665 1.00 87.50 165 LEU A C 1
ATOM 1346 O O . LEU A 1 165 ? -17.208 -7.612 -8.089 1.00 87.50 165 LEU A O 1
ATOM 1350 N N . THR A 1 166 ? -18.069 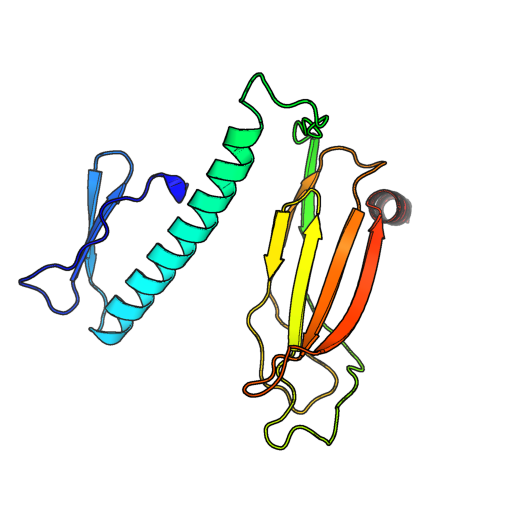-6.226 -9.637 1.00 86.19 166 THR A N 1
ATOM 1351 C CA . THR A 1 166 ? -19.077 -7.163 -10.161 1.00 86.19 166 THR A CA 1
ATOM 1352 C C . THR A 1 166 ? -18.446 -8.467 -10.656 1.00 86.19 166 THR A C 1
ATOM 1354 O O . THR A 1 166 ? -18.888 -9.553 -10.283 1.00 86.19 166 THR A O 1
ATOM 1357 N N . LEU A 1 167 ? -17.317 -8.378 -11.368 1.00 83.44 167 LEU A N 1
ATOM 1358 C CA . LEU A 1 167 ? -16.576 -9.544 -11.869 1.00 83.44 167 LEU A CA 1
ATOM 1359 C C . LEU A 1 167 ? -16.048 -10.449 -10.746 1.00 83.44 167 LEU A C 1
ATOM 1361 O O . LEU A 1 167 ? -15.834 -11.645 -10.944 1.00 83.44 167 LEU A O 1
ATOM 1365 N N . LEU A 1 168 ? -15.799 -9.884 -9.562 1.00 77.75 168 LEU A N 1
ATOM 1366 C CA . LEU A 1 168 ? -15.314 -10.637 -8.405 1.00 77.75 168 LEU A CA 1
ATOM 1367 C C . LEU A 1 168 ? -16.448 -11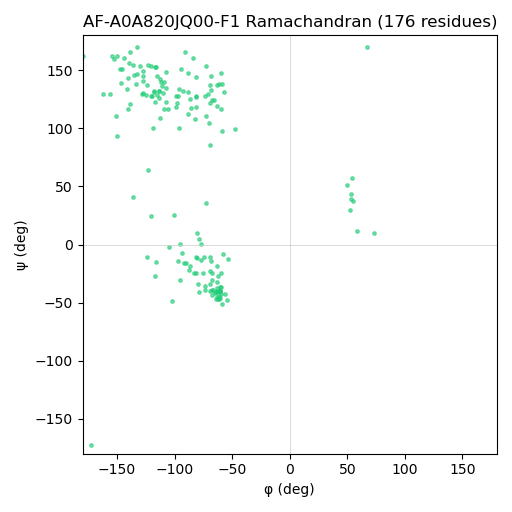.357 -7.672 1.00 77.75 168 LEU A C 1
ATOM 1369 O O . LEU A 1 168 ? -16.197 -12.354 -6.998 1.00 77.75 168 LEU A O 1
ATOM 1373 N N . THR A 1 169 ? -17.682 -10.863 -7.796 1.00 68.00 169 THR A N 1
ATOM 1374 C CA . THR A 1 169 ? -18.846 -11.463 -7.131 1.00 68.00 169 THR A CA 1
ATOM 1375 C C . THR A 1 169 ? -19.337 -12.693 -7.890 1.00 68.00 169 THR A C 1
ATOM 1377 O O . THR A 1 169 ? -19.600 -13.727 -7.282 1.00 68.00 169 THR A O 1
ATOM 1380 N N . GLU A 1 170 ? -19.357 -12.626 -9.222 1.00 60.72 170 GLU A N 1
ATOM 1381 C CA . GLU A 1 170 ? -19.795 -13.723 -10.098 1.00 60.72 170 GLU A CA 1
ATOM 1382 C C . GLU A 1 170 ? -18.906 -14.971 -9.980 1.00 60.72 170 GLU A C 1
ATOM 1384 O O . GLU A 1 170 ? -19.398 -16.099 -9.959 1.00 60.72 170 GLU A O 1
ATOM 1389 N N . ARG A 1 171 ? -17.590 -14.784 -9.814 1.00 58.38 171 ARG A N 1
ATOM 1390 C CA . ARG A 1 171 ? -16.632 -15.896 -9.677 1.00 58.38 171 ARG A CA 1
ATOM 1391 C C . ARG A 1 171 ? -16.760 -16.673 -8.371 1.00 58.38 171 ARG A C 1
ATOM 1393 O O . ARG A 1 171 ? -16.327 -17.818 -8.315 1.00 58.38 171 ARG A O 1
ATOM 1400 N N . ARG A 1 172 ? -17.320 -16.066 -7.321 1.00 50.94 172 ARG A N 1
ATOM 1401 C CA . ARG A 1 172 ? -17.494 -16.734 -6.026 1.00 50.94 172 ARG A CA 1
ATOM 1402 C C . ARG A 1 172 ? -18.709 -17.662 -6.026 1.00 50.94 172 ARG A C 1
ATOM 1404 O O . ARG A 1 172 ? -18.636 -18.730 -5.437 1.00 50.94 172 ARG A O 1
ATOM 1411 N N . ILE A 1 173 ? -19.766 -17.292 -6.748 1.00 49.00 173 ILE A N 1
ATOM 1412 C CA . ILE A 1 173 ? -20.978 -18.114 -6.881 1.00 49.00 173 ILE A CA 1
ATOM 1413 C C . ILE A 1 173 ? -20.665 -19.408 -7.650 1.00 49.00 173 ILE A C 1
ATOM 1415 O O . ILE A 1 173 ? -21.077 -20.484 -7.242 1.00 49.00 173 ILE A O 1
ATOM 1419 N N . GLN A 1 174 ? -19.823 -19.340 -8.685 1.00 45.53 174 GLN A N 1
ATOM 1420 C CA . GLN A 1 174 ? -19.408 -20.531 -9.442 1.00 45.53 174 GLN A CA 1
ATOM 1421 C C . GLN A 1 174 ? -18.508 -21.507 -8.661 1.00 45.53 174 GLN A C 1
ATOM 1423 O O . GLN A 1 174 ? -18.302 -22.622 -9.122 1.00 45.53 174 GLN A O 1
ATOM 1428 N N . GLN A 1 175 ? -17.949 -21.105 -7.514 1.00 46.50 175 GLN A N 1
ATOM 1429 C CA . GLN A 1 175 ? -17.124 -21.982 -6.671 1.00 46.50 175 GLN A CA 1
ATOM 1430 C C . GLN A 1 175 ? -17.898 -22.630 -5.515 1.00 46.50 175 GLN A C 1
ATOM 1432 O O . GLN A 1 175 ? -17.369 -23.552 -4.905 1.00 46.50 175 GLN A O 1
ATOM 1437 N N . GLU A 1 176 ? -19.109 -22.163 -5.194 1.00 47.28 176 GLU A N 1
ATOM 1438 C CA . GLU A 1 176 ? -19.957 -22.765 -4.148 1.00 47.28 176 GLU A CA 1
ATOM 1439 C C . GLU A 1 176 ? -20.927 -23.829 -4.711 1.00 47.28 176 GLU A C 1
ATOM 1441 O O . GLU A 1 176 ? -21.402 -24.666 -3.949 1.00 47.28 176 GLU A O 1
ATOM 1446 N N . ASP A 1 177 ? -21.135 -23.868 -6.033 1.00 47.97 177 ASP A N 1
ATOM 1447 C CA . ASP A 1 177 ? -21.980 -24.849 -6.739 1.00 47.97 177 ASP A CA 1
ATOM 1448 C C . ASP A 1 177 ? -21.179 -25.997 -7.411 1.00 47.97 177 ASP A C 1
ATOM 1450 O O . ASP A 1 177 ? -21.616 -26.566 -8.414 1.00 47.97 177 ASP A O 1
ATOM 1454 N N . SER A 1 178 ? -19.978 -26.336 -6.926 1.00 39.66 178 SER A N 1
ATOM 1455 C CA . SER A 1 178 ? -19.132 -27.420 -7.479 1.00 39.66 178 SER A CA 1
ATOM 1456 C C . SER A 1 178 ? -18.541 -28.334 -6.416 1.00 39.66 178 SER A C 1
ATOM 1458 O O . SER A 1 178 ? -18.094 -27.815 -5.370 1.00 39.66 178 SER A O 1
#

InterPro domains:
  IPR000008 C2 domain [PF00168] (78-172)
  IPR000008 C2 domain [PS50004] (62-178)
  IPR000008 C2 domain [SM00239] (78-176)
  IPR035892 C2 domain superfamily [G3DSA:2.60.40.150] (65-177)
  IPR035892 C2 domain superfamily [SSF49562] (74-171)

Foldseek 3Di:
DLLQWADWAADPVDLQKIWIDGPNDIDIDGDPGNVVSVVVSVVSVVVNVLVVVVVVVVCVLPDPDDPDPQLNFDFPDKDKAFWDKFAQFDWDPPDPQAWFKKKWKDKSNDIDIAGTDGDPHRIDISRDMDMDGDRDLQPIKIKMWMWTDDPPDDIHTRDIDIHRSVVVVVVVVVVVVD

Nearest PDB structures (foldseek):
  3jzy-assembly1_A  TM=8.485E-01  e=4.626E-08  Homo sapiens
  7as6-assembly1_A  TM=8.786E-01  e=7.176E-07  Arabidopsis thaliana
  7a1r-assembly2_B  TM=8.605E-01  e=6.727E-06  Trypanosoma brucei equiperdum
  9bcz-assembly1_A  TM=7.690E-01  e=2.748E-06  Gallus gallus
  1dji-assembly2_B  TM=7.360E-01  e=7.114E-06  Rattus norvegicus

Mean predicted aligned error: 15.65 Å

pLDDT: mean 75.86, std 16.02, range [36.28, 94.62]

Organism: NCBI:txid433720

Sequence (178 aa):
MLHEIQNVRLLENDSTGFQFDYRGRQITLFANSINERFLWIKCINDAIHVCSQRRLLTSMFRTPESNLNPVVCRPIGKVFIREISAMNLPITSMQKNGNNPYCIIEMNNCQRQTTPVHCDTSNLQWNISFQFFICDINKDIIKCFIYNRSKYTTDRLLGSVDVPLTLLTERRIQQEDS

Solvent-accessible surface area (backbone atoms only — not comparable to full-atom values): 10640 Å² total; per-residue (Å²): 126,64,74,53,61,43,76,74,42,76,40,93,93,34,80,25,34,33,34,30,32,45,86,93,38,82,45,76,50,70,40,99,35,50,68,52,31,53,51,51,52,50,53,51,51,53,49,35,52,59,36,48,56,54,45,52,60,59,49,65,77,71,62,99,80,68,101,60,90,68,83,84,62,60,69,77,46,73,50,78,48,66,65,44,64,51,69,78,47,86,79,62,88,83,45,96,81,52,46,18,44,27,44,39,40,33,40,93,95,45,75,48,70,53,76,63,43,82,41,91,59,43,58,49,71,70,73,48,67,51,78,49,73,34,55,42,60,90,74,44,44,43,36,38,37,33,33,33,58,48,97,89,53,79,66,41,81,76,48,72,50,78,45,52,43,52,69,60,54,58,59,53,57,68,60,73,79,109

Radius of gyration: 20.75 Å; Cα contacts (8 Å, |Δi|>4): 263; chains: 1; bounding box: 44×51×50 Å